Protein AF-A0A930V1M7-F1 (afdb_monomer)

pLDDT: mean 87.7, std 12.55, range [35.53, 97.81]

Solvent-accessible surface area (backbone atoms only — not comparable to full-atom values): 15379 Å² total; per-residue (Å²): 135,85,80,78,77,74,78,76,78,75,78,63,23,32,40,26,25,35,38,57,54,57,67,65,59,54,55,50,52,32,45,77,64,73,43,46,91,46,49,70,44,78,44,70,29,99,32,57,68,52,19,52,55,47,32,50,70,41,93,57,33,30,22,44,38,80,36,49,48,90,67,60,54,41,64,71,56,58,50,50,42,67,70,41,96,38,82,41,20,29,27,38,45,38,70,40,75,57,47,66,37,40,30,20,44,69,97,49,66,89,47,54,29,38,30,29,49,54,62,40,68,76,39,45,68,57,36,61,74,70,68,55,56,69,46,80,43,64,46,82,55,49,64,69,59,64,55,54,86,41,76,72,33,17,37,51,39,48,64,88,58,68,61,90,73,52,40,78,51,87,67,62,69,83,76,54,60,63,48,25,35,26,38,32,29,74,63,80,39,92,74,24,42,25,38,28,38,36,39,31,56,78,59,75,49,97,60,49,65,57,58,54,50,50,54,40,51,76,68,72,45,59,70,68,34,79,44,83,44,84,43,90,88,69,42,51,34,37,40,39,29,32,64,34,45,65,68,58,48,50,49,52,52,50,54,44,39,74,71,50,25,53,70,42,68,41,23,36,15,41,74,53,79,83,72,84,127

Organism: NCBI:txid2784339

Secondary structure (DSSP, 8-state):
-----PPPPPPPEEEEEETTS-HHHHHHHHHHTT-GGGEEEEEEESSHHHHHHHHHH-TTEEEEEE-B-SSSB-HHHHHHHHT-SS--EEEEEEEE---EEEEEETT----SEEEEHHHHHHHHHHHHHTT--EEEE-TT--HHHHHTT-TT-EEEEEGGG--TTEEEPSSTTTT--PEEEEEEESSPPSS--EEEEEEEESS--TTHHHHHHHHHHHTTPPEEEEEEEEPTTS-EEEEEEEE--HHHHHHHHHHHHHTTEEEEEEEEEPPPP----

Foldseek 3Di:
DDPPDDPDPQAQAEEEEALLDDPVVVCVQCVQQVNNSSHPYYHHDNDPLVLLQCQLVDQRYKYKYFQAPPLDGDPVLVVSLVPRPHQKAQAAKAWAWFFKWKWWAPPADEAAEEEEPVVCVVCVVVCVVVVHHYDYDHSNDALVRSCVVCPGYMYIDTNVRDDPRIDTDPRSNVPIDITMMTIMHPDHHDKFFKFKKKKWAPDQDVCPVVVLVVLCVVLVWDWSDKDWDDDPPRTIMIMTMTTHIPVSVVVSQVVRVVNRMDMGTRYTYYDYDPDPD

Nearest PDB structures (foldseek):
  2qmw-assembly1_B-2  TM=7.184E-01  e=5.061E-15  Staphylococcus aureus subsp. aureus Mu50
  2wvd-assembly2_A  TM=8.053E-01  e=1.127E-01  Helicobacter pylori 26695
  3lgh-assembly1_A  TM=7.251E-01  e=6.466E-02  Helicobacter pylori 26695
  2wve-assembly1_A  TM=5.350E-01  e=1.663E-02  Helicobacter pylori 26695
  2wvb-assembly1_B  TM=7.418E-01  e=1.736E-01  Helicobacter pylori 26695

Mean predicted aligned error: 6.85 Å

Radius of gyration: 21.72 Å; Cα contacts (8 Å, |Δi|>4): 531; chains: 1; bounding box: 70×39×62 Å

Structure (mmCIF, N/CA/C/O backbone):
data_AF-A0A930V1M7-F1
#
_entry.id   AF-A0A930V1M7-F1
#
loop_
_atom_site.group_PDB
_atom_site.id
_atom_site.type_symbol
_atom_site.label_atom_id
_atom_site.label_alt_id
_atom_site.label_comp_id
_atom_site.label_asym_id
_atom_site.label_entity_id
_atom_site.label_seq_id
_atom_site.pdbx_PDB_ins_code
_atom_site.Cartn_x
_atom_site.Cartn_y
_atom_site.Cartn_z
_atom_site.occupancy
_atom_site.B_iso_or_equiv
_atom_site.auth_seq_id
_atom_site.auth_comp_id
_atom_site.auth_asym_id
_atom_site.auth_atom_id
_atom_site.pdbx_PDB_model_num
ATOM 1 N N . MET A 1 1 ? -42.871 -21.786 -13.433 1.00 42.19 1 MET A N 1
ATOM 2 C CA . MET A 1 1 ? -41.887 -20.893 -14.079 1.00 42.19 1 MET A CA 1
ATOM 3 C C . MET A 1 1 ? -41.092 -20.234 -12.974 1.00 42.19 1 MET A C 1
ATOM 5 O O . MET A 1 1 ? -41.620 -19.361 -12.303 1.00 42.19 1 MET A O 1
ATOM 9 N N . THR A 1 2 ? -39.887 -20.730 -12.715 1.00 36.53 2 THR A N 1
ATOM 10 C CA . THR A 1 2 ? -38.991 -20.181 -11.694 1.00 36.53 2 THR A CA 1
ATOM 11 C C . THR A 1 2 ? -38.179 -19.085 -12.367 1.00 36.53 2 THR A C 1
ATOM 13 O O . THR A 1 2 ? -37.297 -19.370 -13.172 1.00 36.53 2 THR A O 1
ATOM 16 N N . THR A 1 3 ? -38.542 -17.830 -12.131 1.00 35.53 3 THR A N 1
ATOM 17 C CA . THR A 1 3 ? -37.759 -16.675 -12.565 1.00 35.53 3 THR A CA 1
ATOM 18 C C . THR A 1 3 ? -36.482 -16.638 -11.735 1.00 35.53 3 THR A C 1
ATOM 20 O O . THR A 1 3 ? -36.498 -16.275 -10.563 1.00 35.53 3 THR A O 1
ATOM 23 N N . VAL A 1 4 ? -35.377 -17.065 -12.343 1.00 39.28 4 VAL A N 1
ATOM 24 C CA . VAL A 1 4 ? -34.029 -16.801 -11.838 1.00 39.28 4 VAL A CA 1
ATOM 25 C C . VAL A 1 4 ? -33.781 -15.313 -12.055 1.00 39.28 4 VAL A C 1
ATOM 27 O O . VAL A 1 4 ? -33.523 -14.871 -13.173 1.00 39.28 4 VAL A O 1
ATOM 30 N N . THR A 1 5 ? -33.951 -14.523 -10.998 1.00 40.22 5 THR A N 1
ATOM 31 C CA . THR A 1 5 ? -33.529 -13.123 -10.972 1.00 40.22 5 THR A CA 1
ATOM 32 C C . THR A 1 5 ? -32.012 -13.111 -11.118 1.00 40.22 5 THR A C 1
ATOM 34 O O . THR A 1 5 ? -31.304 -13.561 -10.219 1.00 40.22 5 THR A O 1
ATOM 37 N N . ALA A 1 6 ? -31.512 -12.657 -12.268 1.00 40.53 6 ALA A N 1
ATOM 38 C CA . ALA A 1 6 ? -30.088 -12.407 -12.436 1.00 40.53 6 ALA A CA 1
ATOM 39 C C . ALA A 1 6 ? -29.633 -11.414 -11.348 1.00 40.53 6 ALA A C 1
ATOM 41 O O . ALA A 1 6 ? -30.353 -10.439 -11.098 1.00 40.53 6 ALA A O 1
ATOM 42 N N . PRO A 1 7 ? -28.492 -11.647 -10.676 1.00 42.09 7 PRO A N 1
ATOM 43 C CA . PRO A 1 7 ? -27.965 -10.679 -9.726 1.00 42.09 7 PRO A CA 1
ATOM 44 C C . PRO A 1 7 ? -27.763 -9.343 -10.448 1.00 42.09 7 PRO A C 1
ATOM 46 O O . PRO A 1 7 ? -27.278 -9.308 -11.581 1.00 42.09 7 PRO A O 1
ATOM 49 N N . ALA A 1 8 ? -28.184 -8.248 -9.811 1.00 45.97 8 ALA A N 1
ATOM 50 C CA . ALA A 1 8 ? -27.937 -6.907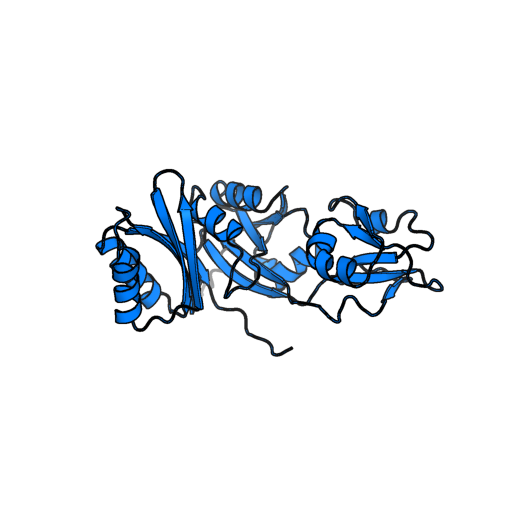 -10.324 1.00 45.97 8 ALA A CA 1
ATOM 51 C C . ALA A 1 8 ? -26.431 -6.746 -10.606 1.00 45.97 8 ALA A C 1
ATOM 53 O O . ALA A 1 8 ? -25.626 -7.225 -9.800 1.00 45.97 8 ALA A O 1
ATOM 54 N N . PRO A 1 9 ? -26.029 -6.110 -11.723 1.00 50.75 9 PRO A N 1
ATOM 55 C CA . PRO A 1 9 ? -24.617 -5.884 -11.990 1.00 50.75 9 PRO A CA 1
ATOM 56 C C . PRO A 1 9 ? -24.035 -5.094 -10.818 1.00 50.75 9 PRO A C 1
ATOM 58 O O . PRO A 1 9 ? -24.586 -4.060 -10.431 1.00 50.75 9 PRO A O 1
ATOM 61 N N . ALA A 1 10 ? -22.958 -5.608 -10.223 1.00 62.09 10 ALA A N 1
ATOM 62 C CA . ALA A 1 10 ? -22.214 -4.869 -9.217 1.00 62.09 10 ALA A CA 1
ATOM 63 C C . ALA A 1 10 ? -21.867 -3.496 -9.810 1.00 62.09 10 ALA A C 1
ATOM 65 O O . ALA A 1 10 ? -21.355 -3.419 -10.927 1.00 62.09 10 ALA A O 1
ATOM 66 N N . LEU A 1 11 ? -22.218 -2.416 -9.105 1.00 71.12 11 LEU A N 1
ATOM 67 C CA . LEU A 1 11 ? -21.890 -1.061 -9.541 1.00 71.12 11 LEU A CA 1
ATOM 68 C C . LEU A 1 11 ? -20.381 -0.984 -9.765 1.00 71.12 11 LEU A C 1
ATOM 70 O O . LEU A 1 11 ? -19.610 -1.227 -8.836 1.00 71.12 11 LEU A O 1
ATOM 74 N N . ALA A 1 12 ? -19.986 -0.679 -11.000 1.00 86.00 12 ALA A N 1
ATOM 75 C CA . ALA A 1 12 ? -18.590 -0.528 -11.358 1.00 86.00 12 ALA A CA 1
ATOM 76 C C . ALA A 1 12 ? -17.965 0.573 -10.490 1.00 86.00 12 ALA A C 1
ATOM 78 O O . ALA A 1 12 ? -18.521 1.666 -10.366 1.00 86.00 12 ALA A O 1
ATOM 79 N N . ARG A 1 13 ? -16.838 0.260 -9.854 1.00 92.62 13 ARG A N 1
ATOM 80 C CA . ARG A 1 13 ? -16.126 1.145 -8.929 1.00 92.62 13 ARG A CA 1
ATOM 81 C C . ARG A 1 13 ? -14.974 1.835 -9.643 1.00 92.62 13 ARG A C 1
ATOM 83 O O . ARG A 1 13 ? -14.455 1.342 -10.647 1.00 92.62 13 ARG A O 1
ATOM 90 N N . THR A 1 14 ? -14.573 2.981 -9.117 1.00 95.75 14 THR A N 1
ATOM 91 C CA . THR A 1 14 ? -13.367 3.681 -9.552 1.00 95.75 14 THR A CA 1
ATOM 92 C C . THR A 1 14 ? -12.201 3.266 -8.661 1.00 95.75 14 THR A C 1
ATOM 94 O O . THR A 1 14 ? -12.298 3.360 -7.438 1.00 95.75 14 THR A O 1
ATOM 97 N N . LEU A 1 15 ? -11.094 2.829 -9.258 1.00 97.19 15 LEU A N 1
ATOM 98 C CA . LEU A 1 15 ? -9.857 2.525 -8.545 1.00 97.19 15 LEU A CA 1
ATOM 99 C C . LEU A 1 15 ? -8.902 3.717 -8.640 1.00 97.19 15 LEU A C 1
ATOM 101 O O . LEU A 1 15 ? -8.335 3.991 -9.700 1.00 97.19 15 LEU A O 1
ATOM 105 N N . ALA A 1 16 ? -8.736 4.430 -7.532 1.00 97.31 16 ALA A N 1
ATOM 106 C CA . ALA A 1 16 ? -7.750 5.489 -7.396 1.00 97.31 16 ALA A CA 1
ATOM 107 C C . ALA A 1 16 ? -6.402 4.902 -6.963 1.00 97.31 16 ALA A C 1
ATOM 109 O O . ALA A 1 16 ? -6.354 4.087 -6.048 1.00 97.31 16 ALA A O 1
ATOM 110 N N . TYR A 1 17 ? -5.303 5.328 -7.571 1.00 96.50 17 TYR A N 1
ATOM 111 C CA . TYR A 1 17 ? -3.962 4.850 -7.225 1.00 96.50 17 TYR A CA 1
ATOM 112 C C . TYR A 1 17 ? -2.946 5.994 -7.271 1.00 96.50 17 TYR A C 1
ATOM 114 O O . TYR A 1 17 ? -3.254 7.089 -7.744 1.00 96.50 17 TYR A O 1
ATOM 122 N N . ASP A 1 18 ? -1.744 5.764 -6.751 1.00 93.81 18 ASP A N 1
ATOM 123 C CA . ASP A 1 18 ? -0.657 6.735 -6.850 1.00 93.81 18 ASP A CA 1
ATOM 124 C C . ASP A 1 18 ? -0.120 6.763 -8.289 1.00 93.81 18 ASP A C 1
ATOM 126 O O . ASP A 1 18 ? 0.434 5.778 -8.765 1.00 93.81 18 ASP A O 1
ATOM 130 N N . ALA A 1 19 ? -0.282 7.878 -9.001 1.00 91.25 19 ALA A N 1
ATOM 131 C CA . ALA A 1 19 ? 0.103 8.033 -10.405 1.00 91.25 19 ALA A CA 1
ATOM 132 C C . ALA A 1 19 ? 1.602 7.820 -10.651 1.00 91.25 19 ALA A C 1
ATOM 134 O O . ALA A 1 19 ? 2.021 7.712 -11.803 1.00 91.25 19 ALA A O 1
ATOM 135 N N . GLN A 1 20 ? 2.406 7.776 -9.587 1.00 89.94 20 GLN A N 1
ATOM 136 C CA . GLN A 1 20 ? 3.807 7.416 -9.685 1.00 89.94 20 GLN A CA 1
ATOM 137 C C . GLN A 1 20 ? 4.039 5.906 -9.913 1.00 89.94 20 GLN A C 1
ATOM 139 O O . GLN A 1 20 ? 5.157 5.514 -10.257 1.00 89.94 20 GLN A O 1
ATOM 144 N N . ASP A 1 21 ? 3.019 5.061 -9.734 1.00 91.62 21 ASP A N 1
ATOM 145 C CA . ASP A 1 21 ? 3.039 3.647 -10.108 1.00 91.62 21 ASP A CA 1
ATOM 146 C C . ASP A 1 21 ? 2.657 3.463 -11.592 1.00 91.62 21 ASP A C 1
ATOM 148 O O . ASP A 1 21 ? 1.665 4.035 -12.056 1.00 91.62 21 ASP A O 1
ATOM 152 N N . PRO A 1 22 ? 3.397 2.647 -12.368 1.00 90.56 22 PRO A N 1
ATOM 153 C CA . PRO A 1 22 ? 3.043 2.366 -13.756 1.00 90.56 22 PRO A CA 1
ATOM 154 C C . PRO A 1 22 ? 1.656 1.727 -13.880 1.00 90.56 22 PRO A C 1
ATOM 156 O O . PRO A 1 22 ? 1.299 0.821 -13.128 1.00 90.56 22 PRO A O 1
ATOM 159 N N . HIS A 1 23 ? 0.887 2.136 -14.890 1.00 90.31 23 HIS A N 1
ATOM 160 C CA . HIS A 1 23 ? -0.449 1.579 -15.124 1.00 90.31 23 HIS A CA 1
ATOM 161 C C . HIS A 1 23 ? -0.458 0.040 -15.292 1.00 90.31 23 HIS A C 1
ATOM 163 O O . HIS A 1 23 ? -1.358 -0.600 -14.746 1.00 90.31 23 HIS A O 1
ATOM 169 N N . PRO A 1 24 ? 0.516 -0.601 -15.980 1.00 91.44 24 PRO A N 1
ATOM 170 C CA . PRO A 1 24 ? 0.570 -2.066 -16.055 1.00 91.44 24 PRO A CA 1
ATOM 171 C C . PRO A 1 24 ? 0.741 -2.747 -14.690 1.00 91.44 24 PRO A C 1
ATOM 173 O O . PRO A 1 24 ? 0.045 -3.723 -14.412 1.00 91.44 24 PRO A O 1
ATOM 176 N N . LEU A 1 25 ? 1.568 -2.182 -13.801 1.00 93.44 25 LEU A N 1
ATOM 177 C CA . LEU A 1 25 ? 1.723 -2.655 -12.421 1.00 93.44 25 LEU A CA 1
ATOM 178 C C . LEU A 1 25 ? 0.398 -2.582 -11.658 1.00 93.44 25 LEU A C 1
ATOM 180 O O . LEU A 1 25 ? -0.010 -3.556 -11.032 1.00 93.44 25 LEU A O 1
ATOM 184 N N . VAL A 1 26 ? -0.314 -1.461 -11.763 1.00 95.00 26 VAL A N 1
ATOM 185 C CA . VAL A 1 26 ? -1.620 -1.256 -11.113 1.00 95.00 26 VAL A CA 1
ATOM 186 C C . VAL A 1 26 ? -2.657 -2.255 -11.623 1.00 95.00 26 VAL A C 1
ATOM 188 O O . VAL A 1 26 ? -3.377 -2.860 -10.829 1.00 95.00 26 VAL A O 1
ATOM 191 N N . ALA A 1 27 ? -2.710 -2.478 -12.937 1.00 93.56 27 ALA A N 1
ATOM 192 C CA . ALA A 1 27 ? -3.615 -3.451 -13.544 1.00 93.56 27 ALA A CA 1
ATOM 193 C C . ALA A 1 27 ? -3.298 -4.890 -13.105 1.00 93.56 27 ALA A C 1
ATOM 195 O O . ALA A 1 27 ? -4.214 -5.680 -12.871 1.00 93.56 27 ALA A O 1
ATOM 196 N N . ARG A 1 28 ? -2.010 -5.230 -12.970 1.00 94.94 28 ARG A N 1
ATOM 197 C CA . ARG A 1 28 ? -1.555 -6.524 -12.450 1.00 94.94 28 ARG A CA 1
ATOM 198 C C . ARG A 1 28 ? -1.976 -6.709 -10.995 1.00 94.94 28 ARG A C 1
ATOM 200 O O . ARG A 1 28 ? -2.666 -7.675 -10.700 1.00 94.94 28 ARG A O 1
ATOM 207 N N . VAL A 1 29 ? -1.687 -5.741 -10.128 1.00 96.19 29 VAL A N 1
ATOM 208 C CA . VAL A 1 29 ? -2.088 -5.764 -8.710 1.00 96.19 29 VAL A CA 1
ATOM 209 C C . VAL A 1 29 ? -3.609 -5.886 -8.550 1.00 96.19 29 VAL A C 1
ATOM 211 O O . VAL A 1 29 ? -4.081 -6.692 -7.753 1.00 96.19 29 VAL A O 1
ATOM 214 N N . ALA A 1 30 ? -4.397 -5.137 -9.327 1.00 95.44 30 ALA A N 1
ATOM 215 C CA . ALA A 1 30 ? -5.858 -5.217 -9.274 1.00 95.44 30 ALA A CA 1
ATOM 216 C C . ALA A 1 30 ? -6.394 -6.608 -9.662 1.00 95.44 30 ALA A C 1
ATOM 218 O O . ALA A 1 30 ? -7.424 -7.038 -9.139 1.00 95.44 30 ALA A O 1
ATOM 219 N N . ARG A 1 31 ? -5.707 -7.315 -10.568 1.00 94.81 31 ARG A N 1
ATOM 220 C CA . ARG A 1 31 ? -6.048 -8.690 -10.951 1.00 94.81 31 ARG A CA 1
ATOM 221 C C . ARG A 1 31 ? -5.713 -9.684 -9.847 1.00 94.81 31 ARG A C 1
ATOM 223 O O . ARG A 1 31 ? -6.575 -10.489 -9.518 1.00 94.81 31 ARG A O 1
ATOM 230 N N . GLU A 1 32 ? -4.520 -9.590 -9.263 1.00 94.31 32 GLU A N 1
ATOM 231 C CA . GLU A 1 32 ? -4.098 -10.471 -8.162 1.00 94.31 32 GLU A CA 1
ATOM 232 C C . GLU A 1 32 ? -4.983 -10.294 -6.916 1.00 94.31 32 GLU A C 1
ATOM 234 O O . GLU A 1 32 ? -5.276 -11.250 -6.211 1.00 94.31 32 GLU A O 1
ATOM 239 N N . LEU A 1 33 ? -5.518 -9.089 -6.691 1.00 92.81 33 LEU A N 1
ATOM 240 C CA . LEU A 1 33 ? -6.527 -8.832 -5.654 1.00 92.81 33 LEU A CA 1
ATOM 241 C C . LEU A 1 33 ? -7.920 -9.416 -5.966 1.00 92.81 33 LEU A C 1
ATOM 243 O O . LEU A 1 33 ? -8.846 -9.224 -5.178 1.00 92.81 33 LEU A O 1
ATOM 247 N N . GLY A 1 34 ? -8.133 -10.030 -7.136 1.00 91.12 34 GLY A N 1
ATOM 248 C CA . GLY A 1 34 ? -9.465 -10.437 -7.601 1.00 91.12 34 GLY A CA 1
ATOM 249 C C . GLY A 1 34 ? -10.428 -9.254 -7.774 1.00 91.12 34 GLY A C 1
ATOM 250 O O . GLY A 1 34 ? -11.648 -9.413 -7.706 1.00 91.12 34 GLY A O 1
ATOM 251 N N . TYR A 1 35 ? -9.889 -8.044 -7.951 1.00 90.94 35 TYR A N 1
ATOM 252 C CA . TYR A 1 35 ? -10.649 -6.796 -7.919 1.00 90.94 35 TYR A CA 1
ATOM 253 C C . TYR A 1 35 ? -10.891 -6.202 -9.313 1.00 90.94 35 TYR A C 1
ATOM 255 O O . TYR A 1 35 ? -11.792 -5.383 -9.476 1.00 90.94 35 TYR A O 1
ATOM 263 N N . ALA A 1 36 ? -10.142 -6.641 -10.330 1.00 89.81 36 ALA A N 1
ATOM 264 C CA . ALA A 1 36 ? -10.205 -6.118 -11.698 1.00 89.81 36 ALA A CA 1
ATOM 265 C C . ALA A 1 36 ? -11.630 -6.074 -12.285 1.00 89.81 36 ALA A C 1
ATOM 267 O O . ALA A 1 36 ? -12.010 -5.063 -12.870 1.00 89.81 36 ALA A O 1
ATOM 268 N N . ASP A 1 37 ? -12.451 -7.104 -12.056 1.00 89.44 37 ASP A N 1
ATOM 269 C CA . ASP A 1 37 ? -13.821 -7.184 -12.593 1.00 89.44 37 ASP A CA 1
ATOM 270 C C . ASP A 1 37 ? -14.789 -6.163 -11.973 1.00 89.44 37 ASP A C 1
ATOM 272 O O . ASP A 1 37 ? -15.875 -5.915 -12.501 1.00 89.44 37 ASP A O 1
ATOM 276 N N . ARG A 1 38 ? -14.416 -5.565 -10.836 1.00 89.00 38 ARG A N 1
ATOM 277 C CA . ARG A 1 38 ? -15.198 -4.520 -10.161 1.00 89.00 38 ARG A CA 1
ATOM 278 C C . ARG A 1 38 ? -14.790 -3.117 -10.592 1.00 89.00 38 ARG A C 1
ATOM 280 O O . ARG A 1 38 ? -15.492 -2.165 -10.255 1.00 89.00 38 ARG A O 1
ATOM 287 N N . VAL A 1 39 ? -13.682 -2.975 -11.315 1.00 91.19 39 VAL A N 1
ATOM 288 C CA . VAL A 1 39 ? -13.127 -1.683 -11.716 1.00 91.19 39 VAL A CA 1
ATOM 289 C C . VAL A 1 39 ? -13.726 -1.255 -13.053 1.00 91.19 39 VAL A C 1
ATOM 291 O O . VAL A 1 39 ? -13.442 -1.841 -14.093 1.00 91.19 39 VAL A O 1
ATOM 294 N N . GLY A 1 40 ? -14.541 -0.201 -13.036 1.00 90.06 40 GLY A N 1
ATOM 295 C CA . GLY A 1 40 ? -15.023 0.454 -14.259 1.00 90.06 40 GLY A CA 1
ATOM 296 C C . GLY A 1 40 ? -14.066 1.522 -14.778 1.00 90.06 40 GLY A C 1
ATOM 297 O O . GLY A 1 40 ? -13.951 1.720 -15.985 1.00 90.06 40 GLY A O 1
ATOM 298 N N . THR A 1 41 ? -13.374 2.195 -13.858 1.00 93.50 41 THR A N 1
ATOM 299 C CA . THR A 1 41 ? -12.496 3.330 -14.154 1.00 93.50 41 THR A CA 1
ATOM 300 C C . THR A 1 41 ? -11.263 3.269 -13.263 1.00 93.50 41 THR A C 1
ATOM 302 O O . THR A 1 41 ? -11.370 2.972 -12.076 1.00 93.50 41 THR A O 1
ATOM 305 N N . VAL A 1 42 ? -10.097 3.599 -13.814 1.00 94.75 42 VAL A N 1
ATOM 306 C CA . VAL A 1 42 ? -8.837 3.712 -13.070 1.00 94.75 42 VAL A CA 1
ATOM 307 C C . VAL A 1 42 ? -8.371 5.167 -13.124 1.00 94.75 42 VAL A C 1
ATOM 309 O O . VAL A 1 42 ? -8.394 5.780 -14.192 1.00 94.75 42 VAL A O 1
ATOM 312 N N . VAL A 1 43 ? -7.974 5.737 -11.984 1.00 95.50 43 VAL A N 1
ATOM 313 C CA . VAL A 1 43 ? -7.550 7.143 -11.874 1.00 95.50 43 VAL A CA 1
ATOM 314 C C . VAL A 1 43 ? -6.237 7.242 -11.105 1.00 95.50 43 VAL A C 1
ATOM 316 O O . VAL A 1 43 ? -6.169 6.884 -9.932 1.00 95.50 43 VAL A O 1
ATOM 319 N N . GLY A 1 44 ? -5.199 7.767 -11.756 1.00 94.38 44 GLY A N 1
ATOM 320 C CA . GLY A 1 44 ? -3.935 8.098 -11.100 1.00 94.38 44 GLY A CA 1
ATOM 321 C C . GLY A 1 44 ? -4.028 9.450 -10.397 1.00 94.38 44 GLY A C 1
ATOM 322 O O . GLY A 1 44 ? -4.422 10.442 -11.011 1.00 94.38 44 GLY A O 1
ATOM 323 N N . LEU A 1 45 ? -3.655 9.495 -9.122 1.00 94.81 45 LEU A N 1
ATOM 324 C CA . LEU A 1 45 ? -3.622 10.695 -8.283 1.00 94.81 45 LEU A CA 1
ATOM 325 C C . LEU A 1 45 ? -2.186 11.038 -7.885 1.00 94.81 45 LEU A C 1
ATOM 327 O O . LEU A 1 45 ? -1.308 10.188 -7.911 1.00 94.81 45 LEU A O 1
ATOM 331 N N . SER A 1 46 ? -1.921 12.278 -7.485 1.00 90.56 46 SER A N 1
ATOM 332 C CA . SER A 1 46 ? -0.550 12.765 -7.272 1.00 90.56 46 SER A CA 1
ATOM 333 C C . SER A 1 46 ? 0.178 12.140 -6.077 1.00 90.56 46 SER A C 1
ATOM 335 O O . SER A 1 46 ? 1.388 12.324 -5.941 1.00 90.56 46 SER A O 1
ATOM 337 N N . SER A 1 47 ? -0.548 11.475 -5.170 1.00 89.75 47 SER A N 1
ATOM 338 C CA . SER A 1 47 ? 0.036 10.760 -4.033 1.00 89.75 47 SER A CA 1
ATOM 339 C C . SER A 1 47 ? -0.949 9.804 -3.359 1.00 89.75 47 SER A C 1
ATOM 341 O O . SER A 1 47 ? -2.161 10.036 -3.362 1.00 89.75 47 SER A O 1
ATOM 343 N N . ALA A 1 48 ? -0.431 8.830 -2.607 1.00 90.31 48 ALA A N 1
ATOM 344 C CA . ALA A 1 48 ? -1.228 7.992 -1.701 1.00 90.31 48 ALA A CA 1
ATOM 345 C C . ALA A 1 48 ? -2.112 8.787 -0.708 1.00 90.31 48 ALA A C 1
ATOM 347 O O . ALA A 1 48 ? -3.186 8.330 -0.325 1.00 90.31 48 ALA A O 1
ATOM 348 N N . ARG A 1 49 ? -1.705 9.998 -0.289 1.00 90.81 49 ARG A N 1
ATOM 349 C CA . ARG A 1 49 ? -2.554 10.855 0.565 1.00 90.81 49 ARG A CA 1
ATOM 350 C C . ARG A 1 49 ? -3.789 11.335 -0.194 1.00 90.81 49 ARG A C 1
ATOM 352 O O . ARG A 1 49 ? -4.874 11.363 0.377 1.00 90.81 49 ARG A O 1
ATOM 359 N N . GLU A 1 50 ? -3.621 11.723 -1.453 1.00 92.94 50 GLU A N 1
ATOM 360 C CA . GLU A 1 50 ? -4.733 12.133 -2.308 1.00 92.94 50 GLU A CA 1
ATOM 361 C C . GLU A 1 50 ? -5.664 10.953 -2.605 1.00 92.94 50 GLU A C 1
ATOM 363 O O . GLU A 1 50 ? -6.877 11.122 -2.551 1.00 92.94 50 GLU A O 1
ATOM 368 N N . VAL A 1 51 ? -5.121 9.742 -2.788 1.00 95.12 51 VAL A N 1
ATOM 369 C CA . VAL A 1 51 ? -5.912 8.500 -2.875 1.00 95.12 51 VAL A CA 1
ATOM 370 C C . VAL A 1 51 ? -6.826 8.335 -1.662 1.00 95.12 51 VAL A C 1
ATOM 372 O O . VAL A 1 51 ? -8.035 8.178 -1.827 1.00 95.12 51 VAL A O 1
ATOM 375 N N . LEU A 1 52 ? -6.288 8.446 -0.443 1.00 94.06 52 LEU A N 1
ATOM 376 C CA . LEU A 1 52 ? -7.081 8.326 0.787 1.0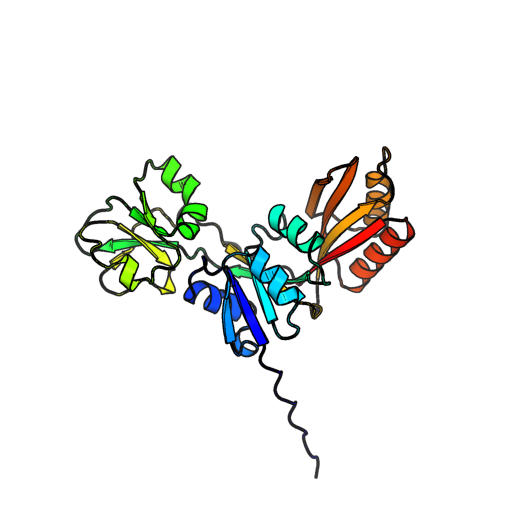0 94.06 52 LEU A CA 1
ATOM 377 C C . LEU A 1 52 ? -8.130 9.438 0.929 1.00 94.06 52 LEU A C 1
ATOM 379 O O . LEU A 1 52 ? -9.258 9.174 1.340 1.00 94.06 52 LEU A O 1
ATOM 383 N N . LEU A 1 53 ? -7.790 10.683 0.586 1.00 92.81 53 LEU A N 1
ATOM 384 C CA . LEU A 1 53 ? -8.740 11.800 0.640 1.00 92.81 53 LEU A CA 1
ATOM 385 C C . LEU A 1 53 ? -9.893 11.613 -0.356 1.00 92.81 53 LEU A C 1
ATOM 387 O O . LEU A 1 53 ? -11.059 11.800 0.008 1.00 92.81 53 LEU A O 1
ATOM 391 N N . THR A 1 54 ? -9.582 11.198 -1.584 1.00 94.31 54 THR A N 1
ATOM 392 C CA . THR A 1 54 ? -10.567 10.961 -2.644 1.00 94.31 54 THR A CA 1
ATOM 393 C C . THR A 1 54 ? -11.468 9.781 -2.298 1.00 94.31 54 THR A C 1
ATOM 395 O O . THR A 1 54 ? -12.688 9.951 -2.264 1.00 94.31 54 THR A O 1
ATOM 398 N N . ALA A 1 55 ? -10.898 8.625 -1.940 1.00 94.19 55 ALA A N 1
ATOM 399 C CA . ALA A 1 55 ? -11.656 7.447 -1.505 1.00 94.19 55 ALA A CA 1
ATOM 400 C C . ALA A 1 55 ? -12.495 7.732 -0.249 1.00 94.19 55 ALA A C 1
ATOM 402 O O . ALA A 1 55 ? -13.576 7.171 -0.061 1.00 94.19 55 ALA A O 1
ATOM 403 N N . GLY A 1 56 ? -12.032 8.648 0.607 1.00 92.00 56 GLY A N 1
ATOM 404 C CA . GLY A 1 56 ? -12.746 9.053 1.812 1.00 92.00 56 GLY A CA 1
ATOM 405 C C . GLY A 1 56 ? -13.908 10.009 1.557 1.00 92.00 56 GLY A C 1
ATOM 406 O O . GLY A 1 56 ? -14.810 10.111 2.391 1.00 92.00 56 GLY A O 1
ATOM 407 N N . THR A 1 57 ? -13.924 10.663 0.396 1.00 91.12 57 THR A N 1
ATOM 408 C CA . THR A 1 57 ? -14.965 11.616 -0.004 1.00 91.12 57 THR A CA 1
ATOM 409 C C . THR A 1 57 ? -15.970 10.971 -0.962 1.00 91.12 57 THR A C 1
ATOM 411 O O . THR A 1 57 ? -17.163 10.981 -0.675 1.00 91.12 57 THR A O 1
ATOM 414 N N . ALA A 1 58 ? -15.520 10.284 -2.015 1.00 91.75 58 ALA A N 1
ATOM 415 C CA . ALA A 1 58 ? -16.376 9.629 -3.013 1.00 91.75 58 ALA A CA 1
ATOM 416 C C . ALA A 1 58 ? -16.713 8.167 -2.650 1.00 91.75 58 ALA A C 1
ATOM 418 O O . ALA A 1 58 ? -15.830 7.387 -2.300 1.00 91.75 58 ALA A O 1
ATOM 419 N N . HIS A 1 59 ? -17.997 7.792 -2.680 1.00 88.19 59 HIS A N 1
ATOM 420 C CA . HIS A 1 59 ? -18.483 6.485 -2.191 1.00 88.19 59 HIS A CA 1
ATOM 421 C C . HIS A 1 59 ? -18.222 5.314 -3.158 1.00 88.19 59 HIS A C 1
ATOM 423 O O . HIS A 1 59 ? -18.177 4.145 -2.758 1.00 88.19 59 HIS A O 1
ATOM 429 N N . ASP A 1 60 ? -18.062 5.626 -4.434 1.00 91.75 60 ASP A N 1
ATOM 430 C CA . ASP A 1 60 ? -17.782 4.713 -5.539 1.00 91.75 60 ASP A CA 1
ATOM 431 C C . ASP A 1 60 ? -16.282 4.589 -5.848 1.00 91.75 60 ASP A C 1
ATOM 433 O O . ASP A 1 60 ? -15.914 3.853 -6.761 1.00 91.75 60 ASP A O 1
ATOM 437 N N . VAL A 1 61 ? -15.424 5.268 -5.079 1.00 94.88 61 VAL A N 1
ATOM 438 C CA . VAL A 1 61 ? -13.966 5.211 -5.220 1.00 94.88 61 VAL A CA 1
ATOM 439 C C . VAL A 1 61 ? -13.362 4.339 -4.123 1.00 94.88 61 VAL A C 1
ATOM 441 O O . VAL A 1 61 ? -13.589 4.577 -2.936 1.00 94.88 61 VAL A O 1
ATOM 444 N N . ASP A 1 62 ? -12.546 3.372 -4.531 1.00 96.38 62 ASP A N 1
ATOM 445 C CA . ASP A 1 62 ? -11.597 2.673 -3.665 1.00 96.38 62 ASP A CA 1
ATOM 446 C C . ASP A 1 62 ? -10.167 3.109 -3.993 1.00 96.38 62 ASP A C 1
ATOM 448 O O . ASP A 1 62 ? -9.894 3.646 -5.068 1.00 96.38 62 ASP A O 1
ATOM 452 N N . GLY A 1 63 ? -9.252 2.905 -3.051 1.00 96.50 63 GLY A N 1
ATOM 453 C CA . GLY A 1 63 ? -7.848 3.271 -3.199 1.00 96.50 63 GLY A CA 1
ATOM 454 C C . GLY A 1 63 ? -6.943 2.054 -3.337 1.00 96.50 63 GLY A C 1
ATOM 455 O O . GLY A 1 63 ? -7.138 1.069 -2.641 1.00 96.50 63 GLY A O 1
ATOM 456 N N . LEU A 1 64 ? -5.909 2.135 -4.162 1.00 97.75 64 LEU A N 1
ATOM 457 C CA . LEU A 1 64 ? -4.805 1.184 -4.191 1.00 97.75 64 LEU A CA 1
ATOM 458 C C . LEU A 1 64 ? -3.537 1.888 -3.717 1.00 97.75 64 LEU A C 1
ATOM 460 O O . LEU A 1 64 ? -3.147 2.915 -4.274 1.00 97.75 64 LEU A O 1
ATOM 464 N N . VAL A 1 65 ? -2.898 1.352 -2.678 1.00 96.19 65 VAL A N 1
ATOM 465 C CA . VAL A 1 65 ? -1.694 1.955 -2.089 1.00 96.19 65 VAL A CA 1
ATOM 466 C C . VAL A 1 65 ? -0.639 0.902 -1.781 1.00 96.19 65 VAL A C 1
ATOM 468 O O . VAL A 1 65 ? -0.959 -0.208 -1.362 1.00 96.19 65 VAL A O 1
ATOM 471 N N . ARG A 1 66 ? 0.638 1.264 -1.921 1.00 94.25 66 ARG A N 1
ATOM 472 C CA . ARG A 1 66 ? 1.752 0.450 -1.417 1.00 94.25 66 ARG A CA 1
ATOM 473 C C . ARG A 1 66 ? 1.725 0.415 0.108 1.00 94.25 66 ARG A C 1
ATOM 475 O O . ARG A 1 66 ? 1.808 1.468 0.750 1.00 94.25 66 ARG A O 1
ATOM 482 N N . VAL A 1 67 ? 1.666 -0.780 0.687 1.00 94.69 67 VAL A N 1
ATOM 483 C CA . VAL A 1 67 ? 1.639 -0.966 2.150 1.00 94.69 67 VAL A CA 1
ATOM 484 C C . VAL A 1 67 ? 3.036 -1.165 2.747 1.00 94.69 67 VAL A C 1
ATOM 486 O O . VAL A 1 67 ? 3.274 -0.768 3.891 1.00 94.69 67 VAL A O 1
ATOM 489 N N . GLY A 1 68 ? 3.994 -1.640 1.944 1.00 90.75 68 GLY A N 1
ATOM 490 C CA . GLY A 1 68 ? 5.286 -2.128 2.437 1.00 90.75 68 GLY A CA 1
ATOM 491 C C . GLY A 1 68 ? 5.156 -3.576 2.897 1.00 90.75 68 GLY A C 1
ATOM 492 O O . GLY A 1 68 ? 4.367 -4.304 2.323 1.00 90.75 68 GLY A O 1
ATOM 493 N N . ASP A 1 69 ? 5.891 -3.982 3.925 1.00 90.81 69 ASP A N 1
ATOM 494 C CA . ASP A 1 69 ? 5.663 -5.279 4.567 1.00 90.81 69 ASP A CA 1
ATOM 495 C C . ASP A 1 69 ? 4.295 -5.271 5.273 1.00 90.81 69 ASP A C 1
ATOM 497 O O . ASP A 1 69 ? 3.977 -4.336 6.006 1.00 90.81 69 ASP A O 1
ATOM 501 N N . VAL A 1 70 ? 3.467 -6.288 5.051 1.00 92.50 70 VAL A N 1
ATOM 502 C CA . VAL A 1 70 ? 2.130 -6.396 5.653 1.00 92.50 70 VAL A CA 1
ATOM 503 C C . VAL A 1 70 ? 2.200 -6.667 7.165 1.00 92.50 70 VAL A C 1
ATOM 505 O O . VAL A 1 70 ? 1.342 -6.200 7.923 1.00 92.50 70 VAL A O 1
ATOM 508 N N . HIS A 1 71 ? 3.250 -7.340 7.630 1.00 93.25 71 HIS A N 1
ATOM 509 C CA . HIS A 1 71 ? 3.556 -7.526 9.049 1.00 93.25 71 HIS A CA 1
ATOM 510 C C . HIS A 1 71 ? 4.293 -6.328 9.643 1.00 93.25 71 HIS A C 1
ATOM 512 O O . HIS A 1 71 ? 4.409 -6.207 10.859 1.00 93.25 71 HIS A O 1
ATOM 518 N N . GLN A 1 72 ? 4.767 -5.403 8.809 1.00 92.44 72 GLN A N 1
ATOM 519 C CA . GLN A 1 72 ? 5.465 -4.210 9.267 1.00 92.44 72 GLN A CA 1
ATOM 520 C C . GLN A 1 72 ? 5.158 -2.987 8.379 1.00 92.44 72 GLN A C 1
ATOM 522 O O . GLN A 1 72 ? 6.059 -2.413 7.753 1.00 92.44 72 GLN A O 1
ATOM 527 N N . PRO A 1 73 ? 3.883 -2.547 8.318 1.00 94.12 73 PRO A N 1
ATOM 528 C CA . PRO A 1 73 ? 3.441 -1.570 7.334 1.00 94.12 73 PRO A CA 1
ATOM 529 C C . PRO A 1 73 ? 4.104 -0.213 7.537 1.00 94.12 73 PRO A C 1
ATOM 531 O O . PRO A 1 73 ? 4.454 0.208 8.648 1.00 94.12 73 PRO A O 1
ATOM 534 N N . ARG A 1 74 ? 4.244 0.533 6.438 1.00 92.19 74 ARG A N 1
ATOM 535 C CA . ARG A 1 74 ? 4.879 1.855 6.460 1.00 92.19 74 ARG A CA 1
ATOM 536 C C . ARG A 1 74 ? 4.142 2.771 7.439 1.00 92.19 74 ARG A C 1
ATOM 538 O O . ARG A 1 74 ? 2.981 3.116 7.226 1.00 92.19 74 ARG A O 1
ATOM 545 N N . ARG A 1 75 ? 4.845 3.285 8.458 1.00 92.88 75 ARG A N 1
ATOM 546 C CA . ARG A 1 75 ? 4.269 4.201 9.470 1.00 92.88 75 ARG A CA 1
ATOM 547 C C . ARG A 1 75 ? 3.509 5.373 8.850 1.00 92.88 75 ARG A C 1
ATOM 549 O O . ARG A 1 75 ? 2.456 5.750 9.341 1.00 92.88 75 ARG A O 1
ATOM 556 N N . ARG A 1 76 ? 4.008 5.936 7.742 1.00 91.94 76 ARG A N 1
ATOM 557 C CA . ARG A 1 76 ? 3.332 7.031 7.025 1.00 91.94 76 ARG A CA 1
ATOM 558 C C . ARG A 1 76 ? 1.923 6.647 6.554 1.00 91.94 76 ARG A C 1
ATOM 560 O O . ARG A 1 76 ? 1.043 7.499 6.616 1.00 91.94 76 ARG A O 1
ATOM 567 N N . LEU A 1 77 ? 1.712 5.405 6.116 1.00 93.81 77 LEU A N 1
ATOM 568 C CA . LEU A 1 77 ? 0.395 4.904 5.728 1.00 93.81 77 LEU A CA 1
ATOM 569 C C . LEU A 1 77 ? -0.514 4.750 6.950 1.00 93.81 77 LEU A C 1
ATOM 571 O O . LEU A 1 77 ? -1.622 5.274 6.934 1.00 93.81 77 LEU A O 1
ATOM 575 N N . LEU A 1 78 ? -0.032 4.109 8.019 1.00 95.06 78 LEU A N 1
ATOM 576 C CA . LEU A 1 78 ? -0.793 3.935 9.265 1.00 95.06 78 LEU A CA 1
ATOM 577 C C . LEU A 1 78 ? -1.276 5.278 9.831 1.00 95.06 78 LEU A C 1
ATOM 579 O O . LEU A 1 78 ? -2.452 5.437 10.152 1.00 95.06 78 LEU A O 1
ATOM 583 N N . ARG A 1 79 ? -0.385 6.277 9.867 1.00 93.69 79 ARG A N 1
ATOM 584 C CA . ARG A 1 79 ? -0.730 7.655 10.244 1.00 93.69 79 ARG A CA 1
ATOM 585 C C . ARG A 1 79 ? -1.793 8.245 9.320 1.00 93.69 79 ARG A C 1
ATOM 587 O O . ARG A 1 79 ? -2.777 8.791 9.797 1.00 93.69 79 ARG A O 1
ATOM 594 N N . ALA A 1 80 ? -1.618 8.114 8.004 1.00 92.88 80 ALA A N 1
ATOM 595 C CA . ALA A 1 80 ? -2.556 8.671 7.035 1.00 92.88 80 ALA A CA 1
ATOM 596 C C . ALA A 1 80 ? -3.950 8.024 7.110 1.00 92.88 80 ALA A C 1
ATOM 598 O O . ALA A 1 80 ? -4.942 8.730 6.954 1.00 92.88 80 ALA A O 1
ATOM 599 N N . LEU A 1 81 ? -4.030 6.718 7.379 1.00 93.88 81 LEU A N 1
ATOM 600 C CA . LEU A 1 81 ? -5.288 6.010 7.622 1.00 93.88 81 LEU A CA 1
ATOM 601 C C . LEU A 1 81 ? -5.936 6.457 8.933 1.00 93.88 81 LEU A C 1
ATOM 603 O O . LEU A 1 81 ? -7.142 6.680 8.957 1.00 93.88 81 LEU A O 1
ATOM 607 N N . MET A 1 82 ? -5.149 6.636 9.997 1.00 92.75 82 MET A N 1
ATOM 608 C CA . MET A 1 82 ? -5.649 7.137 11.281 1.00 92.75 82 MET A CA 1
ATOM 609 C C . MET A 1 82 ? -6.239 8.542 11.154 1.00 92.75 82 MET A C 1
ATOM 611 O O . MET A 1 82 ? -7.317 8.807 11.681 1.00 92.75 82 MET A O 1
ATOM 615 N N . ASP A 1 83 ? -5.566 9.407 10.396 1.00 90.94 83 ASP A N 1
ATOM 616 C CA . ASP A 1 83 ? -5.945 10.807 10.194 1.00 90.94 83 ASP A CA 1
ATOM 617 C C . ASP A 1 83 ? -7.018 10.985 9.092 1.00 90.94 83 ASP A C 1
ATOM 619 O O . ASP A 1 83 ? -7.464 12.105 8.832 1.00 90.94 83 ASP A O 1
ATOM 623 N N . ALA A 1 84 ? -7.428 9.913 8.400 1.00 89.19 84 ALA A N 1
ATOM 624 C CA . ALA A 1 84 ? -8.384 10.001 7.297 1.00 89.19 84 ALA A CA 1
ATOM 625 C C . ALA A 1 84 ? -9.807 10.337 7.800 1.00 89.19 84 ALA A C 1
ATOM 627 O O . ALA A 1 84 ? -10.267 9.751 8.781 1.00 89.19 84 ALA A O 1
ATOM 628 N N . PRO A 1 85 ? -10.567 11.207 7.108 1.00 73.56 85 PRO A N 1
ATOM 629 C CA . PRO A 1 85 ? -11.837 11.748 7.612 1.00 73.56 85 PRO A CA 1
ATOM 630 C C . PRO A 1 85 ? -13.015 10.758 7.626 1.00 73.56 85 PRO A C 1
ATOM 632 O O . PRO A 1 85 ? -14.046 11.040 8.229 1.00 73.56 85 PRO A O 1
ATOM 635 N N . SER A 1 86 ? -12.899 9.609 6.960 1.00 75.44 86 SER A N 1
ATOM 636 C CA . SER A 1 86 ? -13.930 8.561 6.924 1.00 75.44 86 SER A CA 1
ATOM 637 C C . SER A 1 86 ? -13.325 7.214 7.291 1.00 75.44 86 SER A C 1
ATOM 639 O O . SER A 1 86 ? -12.109 7.077 7.202 1.00 75.44 86 SER A O 1
ATOM 641 N N . ALA A 1 87 ? -14.154 6.236 7.675 1.00 82.56 87 ALA A N 1
ATOM 642 C CA . ALA A 1 87 ? -13.755 4.880 8.072 1.00 82.56 87 ALA A CA 1
ATOM 643 C C . ALA A 1 87 ? -13.197 4.039 6.900 1.00 82.56 87 ALA A C 1
ATOM 645 O O . ALA A 1 87 ? -13.731 2.990 6.554 1.00 82.56 87 ALA A O 1
ATOM 646 N N . LEU A 1 88 ? -12.138 4.533 6.263 1.00 93.75 88 LEU A N 1
ATOM 647 C CA . LEU A 1 88 ? -11.313 3.779 5.336 1.00 93.75 88 LEU A CA 1
ATOM 648 C C . LEU A 1 88 ? -10.417 2.823 6.109 1.00 93.75 88 LEU A C 1
ATOM 650 O O . LEU A 1 88 ? -9.827 3.200 7.126 1.00 93.75 88 LEU A O 1
ATOM 654 N N . SER A 1 89 ? -10.277 1.625 5.562 1.00 95.81 89 SER A N 1
ATOM 655 C CA . SER A 1 89 ? -9.352 0.603 6.035 1.00 95.81 89 SER A CA 1
ATOM 656 C C . SER A 1 89 ? -8.756 -0.146 4.849 1.00 95.81 89 SER A C 1
ATOM 658 O O . SER A 1 89 ? -9.326 -0.126 3.755 1.00 95.81 89 SER A O 1
ATOM 660 N N . VAL A 1 90 ? -7.609 -0.790 5.053 1.00 97.12 90 VAL A N 1
ATOM 661 C CA . VAL A 1 90 ? -7.123 -1.831 4.141 1.00 97.12 90 VAL A CA 1
ATOM 662 C C . VAL A 1 90 ? -8.040 -3.044 4.277 1.00 97.12 90 VAL A C 1
ATOM 664 O O . VAL A 1 90 ? -8.203 -3.558 5.379 1.00 97.12 90 VAL A O 1
ATOM 667 N N . VAL A 1 91 ? -8.643 -3.487 3.180 1.00 96.38 91 VAL A N 1
ATOM 668 C CA . VAL A 1 91 ? -9.666 -4.554 3.171 1.00 96.38 91 VAL A CA 1
ATOM 669 C C . VAL A 1 91 ? -9.229 -5.791 2.394 1.00 96.38 91 VAL A C 1
ATOM 671 O O . VAL A 1 91 ? -9.842 -6.848 2.479 1.00 96.38 91 VAL A O 1
ATOM 674 N N . ALA A 1 92 ? -8.150 -5.658 1.635 1.00 96.25 92 ALA A N 1
ATOM 675 C CA . ALA A 1 92 ? -7.435 -6.750 1.003 1.00 96.25 92 ALA A CA 1
ATOM 676 C C . ALA A 1 92 ? -5.976 -6.321 0.850 1.00 96.25 92 ALA A C 1
ATOM 678 O O . ALA A 1 92 ? -5.700 -5.130 0.667 1.00 96.25 92 ALA A O 1
ATOM 679 N N . ALA A 1 93 ? -5.058 -7.274 0.911 1.00 96.12 93 ALA A N 1
ATOM 680 C CA . ALA A 1 93 ? -3.653 -7.049 0.625 1.00 96.12 93 ALA A CA 1
ATOM 681 C C . ALA A 1 93 ? -3.159 -8.121 -0.343 1.00 96.12 93 ALA A C 1
ATOM 683 O O . ALA A 1 93 ? -3.650 -9.246 -0.334 1.00 96.12 93 ALA A O 1
ATOM 684 N N . VAL A 1 94 ? -2.200 -7.761 -1.186 1.00 95.81 94 VAL A N 1
ATOM 685 C CA . VAL A 1 94 ? -1.540 -8.701 -2.087 1.00 95.81 94 VAL A CA 1
ATOM 686 C C . VAL A 1 94 ? -0.065 -8.386 -2.166 1.00 95.81 94 VAL A C 1
ATOM 688 O O . VAL A 1 94 ? 0.328 -7.219 -2.114 1.00 95.81 94 VAL A O 1
ATOM 691 N N . THR A 1 95 ? 0.738 -9.424 -2.334 1.00 93.94 95 THR A N 1
ATOM 692 C CA . THR A 1 95 ? 2.159 -9.309 -2.626 1.00 93.94 95 THR A CA 1
ATOM 693 C C . THR A 1 95 ? 2.369 -9.689 -4.083 1.00 93.94 95 THR A C 1
ATOM 695 O O . THR A 1 95 ? 1.970 -10.768 -4.506 1.00 93.94 95 THR A O 1
ATOM 698 N N . VAL A 1 96 ? 2.957 -8.788 -4.868 1.00 92.12 96 VAL A N 1
ATOM 699 C CA . VAL A 1 96 ? 3.284 -9.046 -6.273 1.00 92.12 96 VAL A CA 1
ATOM 700 C C . VAL A 1 96 ? 4.790 -9.209 -6.450 1.00 92.12 96 VAL A C 1
ATOM 702 O O . VAL A 1 96 ? 5.566 -8.546 -5.747 1.00 92.12 96 VAL A O 1
ATOM 705 N N . PRO A 1 97 ? 5.228 -10.039 -7.414 1.00 90.25 97 PRO A N 1
ATOM 706 C CA . PRO A 1 97 ? 6.634 -10.146 -7.761 1.00 90.25 97 PRO A CA 1
ATOM 707 C C . PRO A 1 97 ? 7.246 -8.785 -8.088 1.00 90.25 97 PRO A C 1
ATOM 709 O O . PRO A 1 97 ? 6.570 -7.862 -8.558 1.00 90.25 97 PRO A O 1
ATOM 712 N N . TRP A 1 98 ? 8.551 -8.682 -7.859 1.00 90.44 98 TRP A N 1
ATOM 713 C CA . TRP A 1 98 ? 9.308 -7.473 -8.140 1.00 90.44 98 TRP A CA 1
ATOM 714 C C . TRP A 1 98 ? 9.139 -7.026 -9.600 1.00 90.44 98 TRP A C 1
ATOM 716 O O . TRP A 1 98 ? 9.446 -7.795 -10.515 1.00 90.44 98 TRP A O 1
ATOM 726 N N . PRO A 1 99 ? 8.659 -5.793 -9.840 1.00 91.31 99 PRO A N 1
ATOM 727 C CA . PRO A 1 99 ? 8.297 -5.363 -11.184 1.00 91.31 99 PRO A CA 1
ATOM 728 C C . PRO A 1 99 ? 9.470 -4.824 -11.998 1.00 91.31 99 PRO A C 1
ATOM 730 O O . PRO A 1 99 ? 9.347 -4.689 -13.211 1.00 91.31 99 PRO A O 1
ATOM 733 N N . TRP A 1 100 ? 10.575 -4.442 -11.358 1.00 92.69 100 TRP A N 1
ATOM 734 C CA . TRP A 1 100 ? 11.584 -3.611 -12.003 1.00 92.69 100 TRP A CA 1
ATOM 735 C C . TRP A 1 100 ? 12.583 -4.438 -12.801 1.00 92.69 100 TRP A C 1
ATOM 737 O O . TRP A 1 100 ? 13.281 -5.296 -12.261 1.00 92.69 100 TRP A O 1
ATOM 747 N N . VAL A 1 101 ? 12.690 -4.130 -14.093 1.00 91.94 101 VAL A N 1
ATOM 748 C CA . VAL A 1 101 ? 13.605 -4.797 -15.019 1.00 91.94 101 VAL A CA 1
ATOM 749 C C . VAL A 1 101 ? 14.592 -3.781 -15.581 1.00 91.94 101 VAL A C 1
ATOM 751 O O . VAL A 1 101 ? 14.198 -2.824 -16.248 1.00 91.94 101 VAL A O 1
ATOM 754 N N . TRP A 1 102 ? 15.887 -4.012 -15.348 1.00 92.31 102 TRP A N 1
ATOM 755 C CA . TRP A 1 102 ? 16.959 -3.285 -16.032 1.00 92.31 102 TRP A CA 1
ATOM 756 C C . TRP A 1 102 ? 17.122 -3.836 -17.440 1.00 92.31 102 TRP A C 1
ATOM 758 O O . TRP A 1 102 ? 17.339 -5.032 -17.640 1.00 92.31 102 TRP A O 1
ATOM 768 N N . CYS A 1 103 ? 17.023 -2.942 -18.412 1.00 92.56 103 CYS A N 1
ATOM 769 C CA . CYS A 1 103 ? 17.172 -3.229 -19.823 1.00 92.56 103 CYS A CA 1
ATOM 770 C C . CYS A 1 103 ? 18.294 -2.396 -20.457 1.00 92.56 103 CYS A C 1
ATOM 772 O O . CYS A 1 103 ? 18.476 -1.224 -20.117 1.00 92.56 103 CYS A O 1
ATOM 774 N N . THR A 1 104 ? 18.991 -2.977 -21.430 1.00 92.06 104 THR A N 1
ATOM 775 C CA . THR A 1 104 ? 19.881 -2.269 -22.359 1.00 92.06 104 THR A CA 1
ATOM 776 C C . THR A 1 104 ? 19.408 -2.463 -23.800 1.00 92.06 104 THR A C 1
ATOM 778 O O . THR A 1 104 ? 18.773 -3.478 -24.111 1.00 92.06 104 THR A O 1
ATOM 781 N N . PRO A 1 105 ? 19.690 -1.513 -24.706 1.00 89.19 105 PRO A N 1
ATOM 782 C CA . PRO A 1 105 ? 19.530 -1.742 -26.137 1.00 89.19 105 PRO A CA 1
ATOM 783 C C . PRO A 1 105 ? 20.384 -2.933 -26.602 1.00 89.19 105 PRO A C 1
ATOM 785 O O . PRO A 1 105 ? 21.495 -3.139 -26.109 1.00 89.19 105 PRO A O 1
ATOM 788 N N . GLU A 1 106 ? 19.877 -3.727 -27.548 1.00 86.44 106 GLU A N 1
ATOM 789 C CA . GLU A 1 106 ? 20.628 -4.859 -28.109 1.00 86.44 106 GLU A CA 1
ATOM 790 C C . GLU A 1 106 ? 21.997 -4.430 -28.663 1.00 86.44 106 GLU A C 1
ATOM 792 O O . GLU A 1 106 ? 22.107 -3.470 -29.424 1.00 86.44 106 GLU A O 1
ATOM 797 N N . GLY A 1 107 ? 23.045 -5.174 -28.296 1.00 82.69 107 GLY A N 1
ATOM 798 C CA . GLY A 1 107 ? 24.418 -4.912 -28.740 1.00 82.69 107 GLY A CA 1
ATOM 799 C C . GLY A 1 107 ? 25.185 -3.873 -27.917 1.00 82.69 107 GLY A C 1
ATOM 800 O O . GLY A 1 107 ? 26.330 -3.588 -28.264 1.00 82.69 107 GLY A O 1
ATOM 801 N N . PHE A 1 108 ? 24.599 -3.345 -26.836 1.00 83.00 108 PHE A N 1
ATOM 802 C CA . PHE A 1 108 ? 25.253 -2.404 -25.924 1.00 83.00 108 PHE A CA 1
ATOM 803 C C . PHE A 1 108 ? 25.406 -2.975 -24.511 1.00 83.00 108 PHE A C 1
ATOM 805 O O . PHE A 1 108 ? 24.531 -3.685 -24.003 1.00 83.00 108 PHE A O 1
ATOM 812 N N . ASP A 1 109 ? 26.519 -2.616 -23.873 1.00 81.19 109 ASP A N 1
ATOM 813 C CA . ASP A 1 109 ? 26.786 -2.918 -22.469 1.00 81.19 109 ASP A CA 1
ATOM 814 C C . ASP A 1 109 ? 26.021 -1.969 -21.533 1.00 81.19 109 ASP A C 1
ATOM 816 O O . ASP A 1 109 ? 25.538 -0.906 -21.929 1.00 81.19 109 ASP A O 1
ATOM 820 N N . ALA A 1 110 ? 25.913 -2.353 -20.260 1.00 78.31 110 ALA A N 1
ATOM 821 C CA . ALA A 1 110 ? 25.241 -1.549 -19.248 1.00 78.31 110 ALA A CA 1
ATOM 822 C C . ALA A 1 110 ? 25.983 -0.221 -19.002 1.00 78.31 110 ALA A C 1
ATOM 824 O O . ALA A 1 110 ? 27.075 -0.199 -18.437 1.00 78.31 110 ALA A O 1
ATOM 825 N N . GLY A 1 111 ? 25.368 0.887 -19.422 1.00 78.19 111 GLY A N 1
ATOM 826 C CA . GLY A 1 111 ? 25.807 2.259 -19.143 1.00 78.19 111 GLY A CA 1
ATOM 827 C C . GLY A 1 111 ? 24.916 2.975 -18.116 1.00 78.19 111 GLY A C 1
ATOM 828 O O . GLY A 1 111 ? 24.096 2.316 -17.465 1.00 78.19 111 GLY A O 1
ATOM 829 N N . PRO A 1 112 ? 25.022 4.319 -18.001 1.00 88.19 112 PRO A N 1
ATOM 830 C CA . PRO A 1 112 ? 24.176 5.127 -17.123 1.00 88.19 112 PRO A CA 1
ATOM 831 C C . PRO A 1 112 ? 22.693 4.798 -17.289 1.00 88.19 112 PRO A C 1
ATOM 833 O O . PRO A 1 112 ? 22.214 4.594 -18.411 1.00 88.19 112 PRO A O 1
ATOM 836 N N . VAL A 1 113 ? 21.971 4.748 -16.173 1.00 92.56 113 VAL A N 1
ATOM 837 C CA . VAL A 1 113 ? 20.621 4.182 -16.116 1.00 92.56 113 VAL A CA 1
ATOM 838 C C . VAL A 1 113 ? 19.574 5.278 -16.039 1.00 92.56 113 VAL A C 1
ATOM 840 O O . VAL A 1 113 ? 19.517 6.034 -15.072 1.00 92.56 113 VAL A O 1
ATOM 843 N N . ARG A 1 114 ? 18.682 5.342 -17.025 1.00 94.69 114 ARG A N 1
ATOM 844 C CA . ARG A 1 114 ? 17.481 6.172 -16.936 1.00 94.69 114 ARG A CA 1
ATOM 845 C C . ARG A 1 114 ? 16.411 5.457 -16.118 1.00 94.69 114 ARG A C 1
ATOM 847 O O . ARG A 1 114 ? 16.044 4.322 -16.419 1.00 94.69 114 ARG A O 1
ATOM 854 N N . VAL A 1 115 ? 15.882 6.123 -15.098 1.00 94.12 115 VAL A N 1
ATOM 855 C CA . VAL A 1 115 ? 14.950 5.503 -14.148 1.00 94.12 115 VAL A CA 1
ATOM 856 C C . VAL A 1 115 ? 13.919 6.511 -13.643 1.00 94.12 115 VAL A C 1
ATOM 858 O O . VAL A 1 115 ? 14.234 7.667 -13.351 1.00 94.12 115 VAL A O 1
ATOM 861 N N . ARG A 1 116 ? 12.657 6.079 -13.558 1.00 94.12 116 ARG A N 1
ATOM 862 C CA . ARG A 1 116 ? 11.577 6.862 -12.938 1.00 94.12 116 ARG A CA 1
ATOM 863 C C . ARG A 1 116 ? 11.828 6.993 -11.430 1.00 94.12 116 ARG A C 1
ATOM 865 O O . ARG A 1 116 ? 12.431 6.107 -10.824 1.00 94.12 116 ARG A O 1
ATOM 872 N N . LYS A 1 117 ? 11.368 8.073 -10.799 1.00 92.44 117 LYS A N 1
ATOM 873 C CA . LYS A 1 117 ? 11.619 8.342 -9.370 1.00 92.44 117 LYS A CA 1
ATOM 874 C C . LYS A 1 117 ? 11.065 7.249 -8.458 1.00 92.44 117 LYS A C 1
ATOM 876 O O . LYS A 1 117 ? 11.734 6.915 -7.485 1.00 92.44 117 LYS A O 1
ATOM 881 N N . THR A 1 118 ? 9.906 6.671 -8.765 1.00 89.19 118 THR A N 1
ATOM 882 C CA . THR A 1 118 ? 9.338 5.557 -7.983 1.00 89.19 118 THR A CA 1
ATOM 883 C C . THR A 1 118 ? 10.228 4.330 -8.022 1.00 89.19 118 THR A C 1
ATOM 885 O O . THR A 1 118 ? 10.603 3.813 -6.974 1.00 89.19 118 THR A O 1
ATOM 888 N N . ALA A 1 119 ? 10.621 3.908 -9.227 1.00 90.88 119 ALA A N 1
ATOM 889 C CA . ALA A 1 119 ? 11.519 2.774 -9.406 1.00 90.88 119 ALA A CA 1
ATOM 890 C C . ALA A 1 119 ? 12.874 3.036 -8.73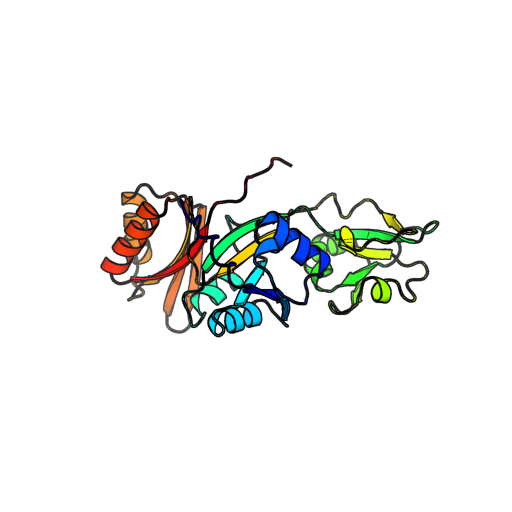4 1.00 90.88 119 ALA A C 1
ATOM 892 O O . ALA A 1 119 ? 13.409 2.159 -8.064 1.00 90.88 119 ALA A O 1
ATOM 893 N N . TYR A 1 120 ? 13.395 4.265 -8.823 1.00 91.88 120 TYR A N 1
ATOM 894 C CA . TYR A 1 120 ? 14.594 4.656 -8.085 1.00 91.88 120 TYR A CA 1
ATOM 895 C C . TYR A 1 120 ? 14.396 4.563 -6.572 1.00 91.88 120 TYR A C 1
ATOM 897 O O . TYR A 1 120 ? 15.295 4.103 -5.886 1.00 91.88 120 TYR A O 1
ATOM 905 N N . GLY A 1 121 ? 13.244 4.967 -6.034 1.00 89.31 121 GLY A N 1
ATOM 906 C CA . GLY A 1 121 ? 12.951 4.854 -4.604 1.00 89.31 121 GLY A CA 1
ATOM 907 C C . GLY A 1 121 ? 13.066 3.419 -4.085 1.00 89.31 121 GLY A C 1
ATOM 908 O O . GLY A 1 121 ? 13.581 3.215 -2.987 1.00 89.31 121 GLY A O 1
ATOM 909 N N . ASP A 1 122 ? 12.657 2.442 -4.893 1.00 89.50 122 ASP A N 1
ATOM 910 C CA . ASP A 1 122 ? 12.794 1.020 -4.568 1.00 89.50 122 ASP A CA 1
ATOM 911 C C . ASP A 1 122 ? 14.227 0.496 -4.805 1.00 89.50 122 ASP A C 1
ATOM 913 O O . ASP A 1 122 ? 14.690 -0.390 -4.092 1.00 8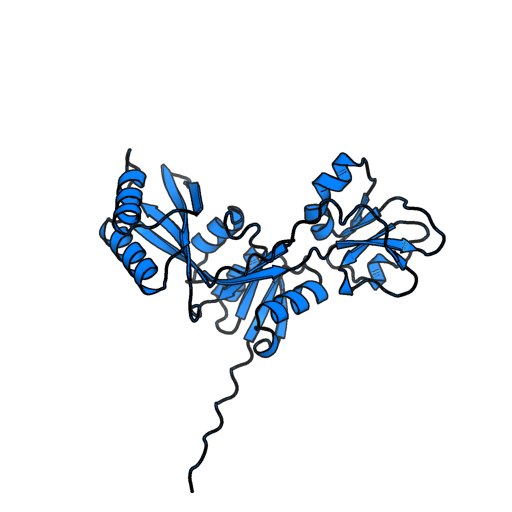9.50 122 ASP A O 1
ATOM 917 N N . LEU A 1 123 ? 14.951 1.063 -5.776 1.00 89.50 123 LEU A N 1
ATOM 918 C CA . LEU A 1 123 ? 16.295 0.637 -6.195 1.00 89.50 123 LEU A CA 1
ATOM 919 C C . LEU A 1 123 ? 17.444 1.430 -5.561 1.00 89.50 123 LEU A C 1
ATOM 921 O O . LEU A 1 123 ? 18.608 1.105 -5.789 1.00 89.50 123 LEU A O 1
ATOM 925 N N . ALA A 1 124 ? 17.154 2.467 -4.774 1.00 89.56 124 ALA A N 1
ATOM 926 C CA . ALA A 1 124 ? 18.150 3.442 -4.334 1.00 89.56 124 ALA A CA 1
ATOM 927 C C . ALA A 1 124 ? 19.297 2.791 -3.554 1.00 89.56 124 ALA A C 1
ATOM 929 O O . ALA A 1 124 ? 20.457 3.147 -3.758 1.00 89.56 124 ALA A O 1
ATOM 930 N N . GLY A 1 125 ? 18.983 1.822 -2.687 1.00 86.62 125 GLY A N 1
ATOM 931 C CA . GLY A 1 125 ? 19.987 1.069 -1.933 1.00 86.62 125 GLY A CA 1
ATOM 932 C C . GLY A 1 125 ? 20.922 0.273 -2.844 1.00 86.62 125 GLY A C 1
ATOM 933 O O . GLY A 1 125 ? 22.136 0.347 -2.679 1.00 86.62 125 GLY A O 1
ATOM 934 N N . TYR A 1 126 ? 20.361 -0.405 -3.847 1.00 87.06 126 TYR A N 1
ATOM 935 C CA . TYR A 1 126 ? 21.119 -1.166 -4.839 1.00 87.06 126 TYR A CA 1
ATOM 936 C C . TYR A 1 126 ? 22.002 -0.255 -5.704 1.00 87.06 126 TYR A C 1
ATOM 938 O O . TYR A 1 126 ? 23.209 -0.461 -5.777 1.00 87.06 126 TYR A O 1
ATOM 946 N N . PHE A 1 127 ? 21.443 0.812 -6.284 1.00 88.38 127 PHE A N 1
ATOM 947 C CA . PHE A 1 127 ? 22.222 1.752 -7.100 1.00 88.38 127 PHE A CA 1
ATOM 948 C C . PHE A 1 127 ? 23.340 2.437 -6.316 1.00 88.38 127 PHE A C 1
ATOM 950 O O . PHE A 1 127 ? 24.433 2.620 -6.847 1.00 88.38 127 PHE A O 1
ATOM 957 N N . THR A 1 128 ? 23.091 2.772 -5.047 1.00 88.94 128 THR A N 1
ATOM 958 C CA . THR A 1 128 ? 24.117 3.352 -4.171 1.00 88.94 128 THR A CA 1
ATOM 959 C C . THR A 1 128 ? 25.232 2.349 -3.876 1.00 88.94 128 THR A C 1
ATOM 961 O O . THR A 1 128 ? 26.402 2.721 -3.922 1.00 88.94 128 THR A O 1
ATOM 964 N N . ALA A 1 129 ? 24.887 1.093 -3.577 1.00 88.00 129 ALA A N 1
ATOM 965 C CA . ALA A 1 129 ? 25.857 0.045 -3.257 1.00 88.00 129 ALA A CA 1
ATOM 966 C C . ALA A 1 129 ? 26.763 -0.304 -4.448 1.00 88.00 129 ALA A C 1
ATOM 968 O O . ALA A 1 129 ? 27.970 -0.458 -4.274 1.00 88.00 129 ALA A O 1
ATOM 969 N N . GLU A 1 130 ? 26.194 -0.363 -5.650 1.00 87.00 130 GLU A N 1
ATOM 970 C CA . GLU A 1 130 ? 26.907 -0.723 -6.881 1.00 87.00 130 GLU A CA 1
ATOM 971 C C . GLU A 1 130 ? 27.560 0.481 -7.588 1.00 87.00 130 GLU A C 1
ATOM 973 O O . GLU A 1 130 ? 28.209 0.319 -8.620 1.00 87.00 130 GLU A O 1
ATOM 978 N N . GLY A 1 131 ? 27.398 1.702 -7.062 1.00 88.94 131 GLY A N 1
ATOM 979 C CA . GLY A 1 131 ? 27.976 2.914 -7.654 1.00 88.94 131 GLY A CA 1
ATOM 980 C C . GLY A 1 131 ? 27.432 3.228 -9.052 1.00 88.94 131 GLY A C 1
ATOM 981 O O . GLY A 1 131 ? 28.172 3.698 -9.914 1.00 88.94 131 GLY A O 1
ATOM 982 N N . ILE A 1 132 ? 26.153 2.934 -9.289 1.00 88.94 132 ILE A N 1
ATOM 983 C CA . ILE A 1 132 ? 25.512 3.087 -10.597 1.00 88.94 132 ILE A CA 1
ATOM 984 C C . ILE A 1 132 ? 25.057 4.534 -10.795 1.00 88.94 132 ILE A C 1
ATOM 986 O O . ILE A 1 132 ? 24.216 5.047 -10.054 1.00 88.94 132 ILE A O 1
ATOM 990 N N . ASP A 1 133 ? 25.552 5.166 -11.859 1.00 90.31 133 ASP A N 1
ATOM 991 C CA . ASP A 1 133 ? 25.088 6.484 -12.286 1.00 90.31 133 ASP A CA 1
ATOM 992 C C . ASP A 1 133 ? 23.675 6.406 -12.873 1.00 90.31 133 ASP A C 1
ATOM 994 O O . ASP A 1 133 ? 23.400 5.636 -13.801 1.00 90.31 133 ASP A O 1
ATOM 998 N N . CYS A 1 134 ? 22.776 7.251 -12.361 1.00 91.88 134 CYS A N 1
ATOM 999 C CA . CYS A 1 134 ? 21.380 7.276 -12.779 1.00 91.88 134 CYS A CA 1
ATOM 1000 C C . CYS A 1 134 ? 20.899 8.663 -13.230 1.00 91.88 134 CYS A C 1
ATOM 1002 O O . CYS A 1 134 ? 21.214 9.701 -12.647 1.00 91.88 134 CYS A O 1
ATOM 1004 N N . GLU A 1 135 ? 20.077 8.666 -14.277 1.00 93.75 135 GLU A N 1
ATOM 1005 C CA . GLU A 1 135 ? 19.296 9.809 -14.741 1.00 93.75 135 GLU A CA 1
ATOM 1006 C C . GLU A 1 135 ? 17.863 9.654 -14.215 1.00 93.75 135 GLU A C 1
ATOM 1008 O O . GLU A 1 135 ? 17.081 8.846 -14.725 1.00 93.75 135 GLU A O 1
ATOM 1013 N N . LEU A 1 136 ? 17.519 10.430 -13.183 1.00 94.62 136 LEU A N 1
ATOM 1014 C CA . LEU A 1 136 ? 16.166 10.457 -12.629 1.00 94.62 136 LEU A CA 1
ATOM 1015 C C . LEU A 1 136 ? 15.225 11.243 -13.535 1.00 94.62 136 LEU A C 1
ATOM 1017 O O . LEU A 1 136 ? 15.423 12.436 -13.772 1.00 94.62 136 LEU A O 1
ATOM 1021 N N . VAL A 1 137 ? 14.150 10.597 -13.969 1.00 94.56 137 VAL A N 1
ATOM 1022 C CA . VAL A 1 137 ? 13.125 11.210 -14.821 1.00 94.56 137 VAL A CA 1
ATOM 1023 C C . VAL A 1 137 ? 11.747 11.178 -14.166 1.00 94.56 137 VAL A C 1
ATOM 1025 O O . VAL A 1 137 ? 11.544 10.586 -13.109 1.00 94.56 137 VAL A O 1
ATOM 1028 N N . SER A 1 138 ? 10.795 11.897 -14.758 1.00 91.50 138 SER A N 1
ATOM 1029 C CA . SER A 1 138 ? 9.427 11.996 -14.243 1.00 91.50 138 SER A CA 1
ATOM 1030 C C . SER A 1 138 ? 8.705 10.644 -14.276 1.00 91.50 138 SER A C 1
ATOM 1032 O O . SER A 1 138 ? 8.794 9.932 -15.275 1.00 91.50 138 SER A O 1
ATOM 1034 N N . ASP A 1 139 ? 7.935 10.325 -13.228 1.00 89.38 139 ASP A N 1
ATOM 1035 C CA . ASP A 1 139 ? 7.114 9.103 -13.186 1.00 89.38 139 ASP A CA 1
ATOM 1036 C C . ASP A 1 139 ? 5.988 9.115 -14.233 1.00 89.38 139 ASP A C 1
ATOM 1038 O O . ASP A 1 139 ? 5.515 8.065 -14.649 1.00 89.38 139 ASP A O 1
ATOM 1042 N N . TYR A 1 140 ? 5.612 10.304 -14.715 1.00 87.38 140 TYR A N 1
ATOM 1043 C CA . TYR A 1 140 ? 4.574 10.488 -15.732 1.00 87.38 140 TYR A CA 1
ATOM 1044 C C . TYR A 1 140 ? 5.024 10.145 -17.161 1.00 87.38 140 TYR A C 1
ATOM 1046 O O . TYR A 1 140 ? 4.199 10.190 -18.070 1.00 87.38 140 TYR A O 1
ATOM 1054 N N . LEU A 1 141 ? 6.309 9.839 -17.388 1.00 90.56 141 LEU A N 1
ATOM 1055 C CA . LEU A 1 141 ? 6.776 9.418 -18.710 1.00 90.56 141 LEU A CA 1
ATOM 1056 C C . LEU A 1 141 ? 6.316 7.992 -19.010 1.00 90.56 141 LEU A C 1
ATOM 1058 O O . LEU A 1 141 ? 6.581 7.060 -18.246 1.00 90.56 141 LEU A O 1
ATOM 1062 N N . THR A 1 142 ? 5.695 7.801 -20.166 1.00 89.62 142 THR A N 1
ATOM 1063 C CA . THR A 1 142 ? 5.375 6.483 -20.725 1.00 89.62 142 THR A CA 1
ATOM 1064 C C . THR A 1 142 ? 6.645 5.688 -21.034 1.00 89.62 142 THR A C 1
ATOM 1066 O O . THR A 1 142 ? 7.723 6.258 -21.207 1.00 89.62 142 THR A O 1
ATOM 1069 N N . ALA A 1 143 ? 6.536 4.362 -21.153 1.00 90.62 143 ALA A N 1
ATOM 1070 C CA . ALA A 1 143 ? 7.668 3.525 -21.559 1.00 90.62 143 ALA A CA 1
ATOM 1071 C C . ALA A 1 143 ? 8.269 3.985 -22.901 1.00 90.62 143 ALA A C 1
ATOM 1073 O O . ALA A 1 143 ? 9.484 4.067 -23.049 1.00 90.62 143 ALA A O 1
ATOM 1074 N N . THR A 1 144 ? 7.434 4.384 -23.864 1.00 91.88 144 THR A N 1
ATOM 1075 C CA . THR A 1 144 ? 7.898 4.931 -25.146 1.00 91.88 144 THR A CA 1
ATOM 1076 C C . THR A 1 144 ? 8.712 6.215 -24.970 1.00 91.88 144 THR A C 1
ATOM 1078 O O . THR A 1 144 ? 9.755 6.364 -25.602 1.00 91.88 144 THR A O 1
ATOM 1081 N N . GLU A 1 145 ? 8.288 7.126 -24.093 1.00 93.44 145 GLU A N 1
ATOM 1082 C CA . GLU A 1 145 ? 9.029 8.362 -23.802 1.00 93.44 145 GLU A CA 1
ATOM 1083 C C . GLU A 1 145 ? 10.323 8.100 -23.025 1.00 93.44 145 GLU A C 1
ATOM 1085 O O . GLU A 1 145 ? 11.331 8.751 -23.289 1.00 93.44 145 GLU A O 1
ATOM 1090 N N . MET A 1 146 ? 10.337 7.114 -22.122 1.00 92.62 146 MET A N 1
ATOM 1091 C CA . MET A 1 146 ? 11.557 6.666 -21.434 1.00 92.62 146 MET A CA 1
ATOM 1092 C C . MET A 1 146 ? 12.629 6.210 -22.431 1.00 92.62 146 MET A C 1
ATOM 1094 O O . MET A 1 146 ? 13.815 6.502 -22.253 1.00 92.62 146 MET A O 1
ATOM 1098 N N . LEU A 1 147 ? 12.201 5.520 -23.489 1.00 91.94 147 LEU A N 1
ATOM 1099 C CA . LEU A 1 147 ? 13.058 4.971 -24.539 1.00 91.94 147 LEU A CA 1
ATOM 1100 C C . LEU A 1 147 ? 13.431 5.999 -25.613 1.00 91.94 147 LEU A C 1
ATOM 1102 O O . LEU A 1 147 ? 14.410 5.813 -26.341 1.00 91.94 147 LEU A O 1
ATOM 1106 N N . ALA A 1 148 ? 12.683 7.098 -25.717 1.00 91.38 148 ALA A N 1
ATOM 1107 C CA . ALA A 1 148 ? 12.969 8.152 -26.675 1.00 91.38 148 ALA A CA 1
ATOM 1108 C C . ALA A 1 148 ? 14.353 8.761 -26.398 1.00 91.38 148 ALA A C 1
ATOM 1110 O O . ALA A 1 148 ? 14.655 9.248 -25.303 1.00 91.38 148 ALA A O 1
ATOM 1111 N N . GLY A 1 149 ? 15.228 8.702 -27.406 1.00 82.56 149 GLY A N 1
ATOM 1112 C CA . GLY A 1 149 ? 16.596 9.206 -27.290 1.00 82.56 149 GLY A CA 1
ATOM 1113 C C . GLY A 1 149 ? 17.430 8.494 -26.220 1.00 82.56 149 GLY A C 1
ATOM 1114 O O . GLY A 1 149 ? 18.350 9.107 -25.682 1.00 82.56 149 GLY A O 1
ATOM 1115 N N . LEU A 1 150 ? 17.107 7.237 -25.886 1.00 85.50 150 LEU A N 1
ATOM 1116 C CA . LEU A 1 150 ? 17.898 6.435 -24.948 1.00 85.50 150 LEU A CA 1
ATOM 1117 C C . LEU A 1 150 ? 19.350 6.280 -25.436 1.00 85.50 150 LEU A C 1
ATOM 1119 O O . LEU A 1 150 ? 20.281 6.333 -24.635 1.00 85.50 150 LEU A O 1
ATOM 1123 N N . GLY A 1 151 ? 19.549 6.173 -26.756 1.00 85.56 151 GLY A N 1
ATOM 1124 C CA . GLY A 1 151 ? 20.869 5.979 -27.352 1.00 85.56 151 GLY A CA 1
ATOM 1125 C C . GLY A 1 151 ? 21.477 4.667 -26.867 1.00 85.56 151 GLY A C 1
ATOM 1126 O O . GLY A 1 151 ? 20.842 3.628 -26.982 1.00 85.56 151 GLY A O 1
ATOM 1127 N N . GLU A 1 152 ? 22.674 4.743 -26.292 1.00 85.12 152 GLU A N 1
ATOM 1128 C CA . GLU A 1 152 ? 23.421 3.600 -25.742 1.00 85.12 152 GLU A CA 1
ATOM 1129 C C . GLU A 1 152 ? 23.174 3.404 -24.230 1.00 85.12 152 GLU A C 1
ATOM 1131 O O . GLU A 1 152 ? 23.851 2.614 -23.579 1.00 85.12 152 GLU A O 1
ATOM 1136 N N . ARG A 1 153 ? 22.249 4.169 -23.631 1.00 89.06 153 ARG A N 1
ATOM 1137 C CA . ARG A 1 153 ? 21.994 4.145 -22.182 1.00 89.06 153 ARG A CA 1
ATOM 1138 C C . ARG A 1 153 ? 21.141 2.951 -21.771 1.00 89.06 153 ARG A C 1
ATOM 1140 O O . ARG A 1 153 ? 20.343 2.427 -22.543 1.00 89.06 153 ARG A O 1
ATOM 1147 N N . SER A 1 154 ? 21.257 2.594 -20.500 1.00 93.12 154 SER A N 1
ATOM 1148 C CA . SER A 1 154 ? 20.386 1.626 -19.841 1.00 93.12 154 SER A CA 1
ATOM 1149 C C . SER A 1 154 ? 19.072 2.268 -19.394 1.00 93.12 154 SER A C 1
ATOM 1151 O O . SER A 1 154 ? 19.001 3.480 -19.175 1.00 93.12 154 SER A O 1
ATOM 1153 N N . VAL A 1 155 ? 18.040 1.459 -19.167 1.00 94.19 155 VAL A N 1
ATOM 1154 C CA . VAL A 1 155 ? 16.749 1.913 -18.633 1.00 94.19 155 VAL A CA 1
ATOM 1155 C C . VAL A 1 155 ? 16.172 0.905 -17.643 1.00 94.19 155 VAL A C 1
ATOM 1157 O O . VAL A 1 155 ? 16.341 -0.299 -17.818 1.00 94.19 155 VAL A O 1
ATOM 1160 N N . VAL A 1 156 ? 15.455 1.380 -16.624 1.00 93.62 156 VAL A N 1
ATOM 1161 C CA . VAL A 1 156 ? 14.598 0.527 -15.784 1.00 93.62 156 VAL A CA 1
ATOM 1162 C C . VAL A 1 156 ? 13.132 0.769 -16.114 1.00 93.62 156 VAL A C 1
ATOM 1164 O O . VAL A 1 156 ? 12.674 1.914 -16.110 1.00 93.62 156 VAL A O 1
ATOM 1167 N N . LEU A 1 157 ? 12.404 -0.317 -16.367 1.00 93.75 157 LEU A N 1
ATOM 1168 C CA . LEU A 1 157 ? 10.978 -0.330 -16.705 1.00 93.75 157 LEU A CA 1
ATOM 1169 C C . LEU A 1 157 ? 10.221 -1.332 -15.821 1.00 93.75 157 LEU A C 1
ATOM 1171 O O . LEU A 1 157 ? 10.840 -2.199 -15.199 1.00 93.75 157 LEU A O 1
ATOM 1175 N N . ASP A 1 158 ? 8.889 -1.229 -15.779 1.00 92.81 158 ASP A N 1
ATOM 1176 C CA . ASP A 1 158 ? 8.056 -2.338 -15.294 1.00 92.81 158 ASP A CA 1
ATOM 1177 C C . ASP A 1 158 ? 8.186 -3.545 -16.239 1.00 92.81 158 ASP A C 1
ATOM 1179 O O . ASP A 1 158 ? 8.349 -3.385 -17.450 1.00 92.81 158 ASP A O 1
ATOM 1183 N N . ALA A 1 159 ? 8.099 -4.758 -15.694 1.00 91.12 159 ALA A N 1
ATOM 1184 C CA . ALA A 1 159 ? 8.239 -6.005 -16.439 1.00 91.12 159 ALA A CA 1
ATOM 1185 C C . ALA A 1 159 ? 7.256 -6.135 -17.615 1.00 91.12 159 ALA A C 1
ATOM 1187 O O . ALA A 1 159 ? 7.631 -6.715 -18.638 1.00 91.12 159 ALA A O 1
ATOM 1188 N N . ASP A 1 160 ? 6.056 -5.558 -17.497 1.00 91.00 160 ASP A N 1
ATOM 1189 C CA . ASP A 1 160 ? 5.027 -5.564 -18.544 1.00 91.00 160 ASP A CA 1
ATOM 1190 C C . ASP A 1 160 ? 5.182 -4.399 -19.542 1.00 91.00 160 ASP A C 1
ATOM 1192 O O . ASP A 1 160 ? 4.458 -4.323 -20.534 1.00 91.00 160 ASP A O 1
ATOM 1196 N N . GLU A 1 161 ? 6.126 -3.482 -19.307 1.00 92.56 161 GLU A N 1
ATOM 1197 C CA . GLU A 1 161 ? 6.430 -2.351 -20.192 1.00 92.56 161 GLU A CA 1
ATOM 1198 C C . GLU A 1 161 ? 7.637 -2.600 -21.108 1.00 92.56 161 GLU A C 1
ATOM 1200 O O . GLU A 1 161 ? 7.917 -1.765 -21.967 1.00 92.56 161 GLU A O 1
ATOM 1205 N N . VAL A 1 162 ? 8.370 -3.707 -20.939 1.00 91.12 162 VAL A N 1
ATOM 1206 C CA . VAL A 1 162 ? 9.597 -3.992 -21.703 1.00 91.12 162 VAL A CA 1
ATOM 1207 C C . VAL A 1 162 ? 9.254 -4.347 -23.160 1.00 91.12 162 VAL A C 1
ATOM 1209 O O . VAL A 1 162 ? 8.700 -5.422 -23.406 1.00 91.12 162 VAL A O 1
ATOM 1212 N N . PRO A 1 163 ? 9.588 -3.502 -24.155 1.00 90.19 163 PRO A N 1
ATOM 1213 C CA . PRO A 1 163 ? 9.340 -3.825 -25.556 1.00 90.19 163 PRO A CA 1
ATOM 1214 C C . PRO A 1 163 ? 10.360 -4.830 -26.109 1.00 90.19 163 PRO A C 1
ATOM 1216 O O . PRO A 1 163 ? 11.418 -5.078 -25.527 1.00 90.19 163 PRO A O 1
ATOM 1219 N N . ALA A 1 164 ? 10.067 -5.355 -27.300 1.00 86.00 164 ALA A N 1
ATOM 1220 C CA . ALA A 1 164 ? 11.045 -6.095 -28.093 1.00 86.00 164 ALA A CA 1
ATOM 1221 C C . ALA A 1 164 ? 12.252 -5.208 -28.468 1.00 86.00 164 ALA A C 1
ATOM 1223 O O . ALA A 1 164 ? 12.099 -4.001 -28.665 1.00 86.00 164 ALA A O 1
ATOM 1224 N N . GLY A 1 165 ? 13.439 -5.810 -28.602 1.00 84.88 165 GLY A N 1
ATOM 1225 C CA . GLY A 1 165 ? 14.684 -5.106 -28.945 1.00 84.88 165 GLY A CA 1
ATOM 1226 C C . GLY A 1 165 ? 15.494 -4.600 -27.745 1.00 84.88 165 GLY A C 1
ATOM 1227 O O . GLY A 1 165 ? 16.510 -3.928 -27.927 1.00 84.88 165 GLY A O 1
ATOM 1228 N N . LEU A 1 166 ? 15.055 -4.911 -26.521 1.00 91.00 166 LEU A N 1
ATOM 1229 C CA . LEU A 1 166 ? 15.822 -4.689 -25.300 1.00 91.00 166 LEU A CA 1
ATOM 1230 C C . LEU A 1 166 ? 16.299 -6.013 -24.708 1.00 91.00 166 LEU A C 1
ATOM 1232 O O . LEU A 1 166 ? 15.548 -6.985 -24.615 1.00 91.00 166 LEU A O 1
ATOM 1236 N N . THR A 1 167 ? 17.543 -6.026 -24.245 1.00 89.25 167 THR A N 1
ATOM 1237 C CA . THR A 1 167 ? 18.121 -7.146 -23.505 1.00 89.25 167 THR A CA 1
ATOM 1238 C C . THR A 1 167 ? 18.004 -6.885 -22.009 1.00 89.25 167 THR A C 1
ATOM 1240 O O . THR A 1 167 ? 18.375 -5.816 -21.528 1.00 89.25 167 THR A O 1
ATOM 1243 N N . ARG A 1 168 ? 17.497 -7.866 -21.254 1.00 88.69 168 ARG A N 1
ATOM 1244 C CA . ARG A 1 168 ? 17.447 -7.790 -19.788 1.00 88.69 168 ARG A CA 1
ATOM 1245 C C . ARG A 1 168 ? 18.851 -7.950 -19.213 1.00 88.69 168 ARG A C 1
ATOM 1247 O O . ARG A 1 168 ? 19.523 -8.947 -19.481 1.00 88.69 168 ARG A O 1
ATOM 1254 N N . THR A 1 169 ? 19.272 -6.998 -18.397 1.00 82.56 169 THR A N 1
ATOM 1255 C CA . THR A 1 169 ? 20.554 -7.036 -17.691 1.00 82.56 169 THR A CA 1
ATOM 1256 C C . THR A 1 169 ? 20.392 -7.791 -16.370 1.00 82.56 169 THR A C 1
ATOM 1258 O O . THR A 1 169 ? 19.364 -7.692 -15.699 1.00 82.56 169 THR A O 1
ATOM 1261 N N . ARG A 1 170 ? 21.408 -8.572 -15.985 1.00 67.62 170 ARG A N 1
ATOM 1262 C CA . ARG A 1 170 ? 21.482 -9.185 -14.648 1.00 67.62 170 ARG A CA 1
ATOM 1263 C C . ARG A 1 170 ? 21.749 -8.109 -13.584 1.00 67.62 170 ARG A C 1
ATOM 1265 O O . ARG A 1 170 ? 22.370 -7.101 -13.899 1.00 67.62 170 ARG A O 1
ATOM 1272 N N . GLY A 1 171 ? 21.306 -8.337 -12.345 1.00 62.91 171 GLY A N 1
ATOM 1273 C CA . GLY A 1 171 ? 21.681 -7.519 -11.180 1.00 62.91 171 GLY A CA 1
ATOM 1274 C C . GLY A 1 171 ? 20.514 -6.908 -10.397 1.00 62.91 171 GLY A C 1
ATOM 1275 O O . GLY A 1 171 ? 20.516 -6.958 -9.175 1.00 62.91 171 GLY A O 1
ATOM 1276 N N . VAL A 1 172 ? 19.460 -6.415 -11.060 1.00 65.25 172 VAL A N 1
ATOM 1277 C CA . VAL A 1 172 ? 18.303 -5.808 -10.351 1.00 65.25 172 VAL A CA 1
ATOM 1278 C C . VAL A 1 172 ? 17.417 -6.836 -9.645 1.00 65.25 172 VAL A C 1
ATOM 1280 O O . VAL A 1 172 ? 16.724 -6.509 -8.686 1.00 65.25 172 VAL A O 1
ATOM 1283 N N . GLY A 1 173 ? 17.448 -8.086 -10.110 1.00 61.00 173 GLY A N 1
ATOM 1284 C CA . GLY A 1 173 ? 16.675 -9.187 -9.536 1.00 61.00 173 GLY A CA 1
ATOM 1285 C C . GLY A 1 173 ? 17.289 -9.798 -8.275 1.00 61.00 173 GLY A C 1
ATOM 1286 O O . GLY A 1 173 ? 16.579 -10.431 -7.505 1.00 61.00 173 GLY A O 1
ATOM 1287 N N . ASP A 1 174 ? 18.586 -9.595 -8.032 1.00 62.62 174 ASP A N 1
ATOM 1288 C CA . ASP A 1 174 ? 19.315 -10.335 -6.989 1.00 62.62 174 ASP A CA 1
ATOM 1289 C C . ASP A 1 174 ? 19.083 -9.757 -5.577 1.00 62.62 174 ASP A C 1
ATOM 1291 O O . ASP A 1 174 ? 19.457 -10.363 -4.575 1.00 62.62 174 ASP A O 1
ATOM 1295 N N . GLN A 1 175 ? 18.452 -8.581 -5.496 1.00 64.62 175 GLN A N 1
ATOM 1296 C CA . GLN A 1 175 ? 17.945 -7.935 -4.276 1.00 64.62 175 GLN A CA 1
ATOM 1297 C C . GLN A 1 175 ? 16.438 -7.637 -4.399 1.00 64.62 175 GLN A C 1
ATOM 1299 O O . GLN A 1 175 ? 15.912 -6.738 -3.745 1.00 64.62 175 GLN A O 1
ATOM 1304 N N . ALA A 1 176 ? 15.744 -8.340 -5.299 1.00 74.00 176 ALA A N 1
ATOM 1305 C CA . ALA A 1 176 ? 14.326 -8.141 -5.543 1.00 74.00 176 ALA A CA 1
ATOM 1306 C C . ALA A 1 176 ? 13.514 -8.514 -4.300 1.00 74.00 176 ALA A C 1
ATOM 1308 O O . ALA A 1 176 ? 13.496 -9.668 -3.875 1.00 74.00 176 ALA A O 1
ATOM 1309 N N . HIS A 1 177 ? 12.796 -7.538 -3.755 1.00 81.62 177 HIS A N 1
ATOM 1310 C CA . HIS A 1 177 ? 11.814 -7.778 -2.708 1.00 81.62 177 HIS A CA 1
ATOM 1311 C C . HIS A 1 177 ? 10.420 -7.632 -3.305 1.00 81.62 177 HIS A C 1
ATOM 1313 O O . HIS A 1 177 ? 10.157 -6.618 -3.950 1.00 81.62 177 HIS A O 1
ATOM 1319 N N . PRO A 1 178 ? 9.515 -8.603 -3.120 1.00 89.19 178 PRO A N 1
ATOM 1320 C CA . PRO A 1 178 ? 8.139 -8.451 -3.565 1.00 89.19 178 PRO A CA 1
ATOM 1321 C C . PRO A 1 178 ? 7.522 -7.135 -3.074 1.00 89.19 178 PRO A C 1
ATOM 1323 O O . PRO A 1 178 ? 7.832 -6.642 -1.986 1.00 89.19 178 PRO A O 1
ATOM 1326 N N . LEU A 1 179 ? 6.657 -6.542 -3.893 1.00 91.62 179 LEU A N 1
ATOM 1327 C CA . LEU A 1 179 ? 5.939 -5.331 -3.513 1.00 91.62 179 LEU A CA 1
ATOM 1328 C C . LEU A 1 179 ? 4.573 -5.716 -2.968 1.00 91.62 179 LEU A C 1
ATOM 1330 O O . LEU A 1 179 ? 3.797 -6.345 -3.684 1.00 91.62 179 LEU A O 1
ATOM 1334 N N . SER A 1 180 ? 4.233 -5.271 -1.761 1.00 94.94 180 SER A N 1
ATOM 1335 C CA . SER A 1 180 ? 2.875 -5.459 -1.252 1.00 94.94 180 SER A CA 1
ATOM 1336 C C . SER A 1 180 ? 2.023 -4.201 -1.390 1.00 94.94 180 SER A C 1
ATOM 1338 O O . SER A 1 180 ? 2.439 -3.068 -1.095 1.00 94.94 180 SER A O 1
ATOM 1340 N N . TYR A 1 181 ? 0.789 -4.425 -1.822 1.00 96.75 181 TYR A N 1
ATOM 1341 C CA . TYR A 1 181 ? -0.249 -3.426 -2.020 1.00 96.75 181 TYR A CA 1
ATOM 1342 C C . TYR A 1 181 ? -1.462 -3.744 -1.156 1.00 96.75 181 TYR A C 1
ATOM 1344 O O . TYR A 1 181 ? -1.778 -4.904 -0.914 1.00 96.75 181 TYR A O 1
ATOM 1352 N N . GLY A 1 182 ? -2.152 -2.696 -0.719 1.00 96.81 182 GLY A N 1
ATOM 1353 C CA . GLY A 1 182 ? -3.418 -2.778 -0.007 1.00 96.81 182 GLY A CA 1
ATOM 1354 C C . GLY A 1 182 ? -4.528 -2.093 -0.792 1.00 96.81 182 GLY A C 1
ATOM 1355 O O . GLY A 1 182 ? -4.348 -0.976 -1.289 1.00 96.81 182 GLY A O 1
ATOM 1356 N N . LEU A 1 183 ? -5.684 -2.749 -0.866 1.00 97.38 183 LEU A N 1
ATOM 1357 C CA . LEU A 1 183 ? -6.935 -2.143 -1.300 1.00 97.38 183 LEU A CA 1
ATOM 1358 C C . LEU A 1 183 ? -7.554 -1.401 -0.116 1.00 97.38 183 LEU A C 1
ATOM 1360 O O . LEU A 1 183 ? -7.871 -2.003 0.906 1.00 97.38 183 LEU A O 1
ATOM 1364 N N . ILE A 1 184 ? -7.745 -0.098 -0.264 1.00 96.50 184 ILE A N 1
ATOM 1365 C CA . ILE A 1 184 ? -8.424 0.765 0.691 1.00 96.50 184 ILE A CA 1
ATOM 1366 C C . ILE A 1 184 ? -9.890 0.882 0.304 1.00 96.50 184 ILE A C 1
ATOM 1368 O O . ILE A 1 184 ? -10.210 1.350 -0.790 1.00 96.50 184 ILE A O 1
ATOM 1372 N N . SER A 1 185 ? -10.782 0.535 1.225 1.00 94.81 185 SER A N 1
ATOM 1373 C CA . SER A 1 185 ? -12.219 0.699 1.026 1.00 94.81 185 SER A CA 1
ATOM 1374 C C . SER A 1 185 ? -12.937 1.075 2.318 1.00 94.81 185 SER A C 1
ATOM 1376 O O . SER A 1 185 ? -12.392 0.999 3.422 1.00 94.81 185 SER A O 1
ATOM 1378 N N . ARG A 1 186 ? -14.191 1.499 2.154 1.00 91.50 186 ARG A N 1
ATOM 1379 C CA . ARG A 1 186 ? -15.184 1.627 3.233 1.00 91.50 186 ARG A CA 1
ATOM 1380 C C . ARG A 1 186 ? -16.010 0.352 3.401 1.00 91.50 186 ARG A C 1
ATOM 1382 O O . ARG A 1 186 ? -16.752 0.230 4.371 1.00 91.50 186 ARG A O 1
ATOM 1389 N N . LEU A 1 187 ? -15.955 -0.545 2.419 1.00 89.44 187 LEU A N 1
ATOM 1390 C CA . LEU A 1 187 ? -16.622 -1.837 2.478 1.00 89.44 187 LEU A CA 1
ATOM 1391 C C . LEU A 1 187 ? -15.774 -2.784 3.328 1.00 89.44 187 LEU A C 1
ATOM 1393 O O . LEU A 1 187 ? -14.561 -2.786 3.154 1.00 89.44 187 LEU A O 1
ATOM 1397 N N . PRO A 1 188 ? -16.366 -3.574 4.234 1.00 89.12 188 PRO A N 1
ATOM 1398 C CA . PRO A 1 188 ? -15.598 -4.525 5.027 1.00 89.12 188 PRO A CA 1
ATOM 1399 C C . PRO A 1 188 ? -14.993 -5.620 4.138 1.00 89.12 188 PRO A C 1
ATOM 1401 O O . PRO A 1 188 ? -15.542 -5.950 3.082 1.00 89.12 188 PRO A O 1
ATOM 1404 N N . ALA A 1 189 ? -13.888 -6.211 4.594 1.00 89.50 189 ALA A N 1
ATOM 1405 C CA . ALA A 1 189 ? -13.404 -7.470 4.042 1.00 89.50 189 ALA A CA 1
ATOM 1406 C C . ALA A 1 189 ? -14.424 -8.592 4.277 1.00 89.50 189 ALA A C 1
ATOM 1408 O O . ALA A 1 189 ? -15.198 -8.546 5.234 1.00 89.50 189 ALA A O 1
ATOM 1409 N N . ALA A 1 190 ? -14.423 -9.595 3.399 1.00 84.06 190 ALA A N 1
ATOM 1410 C CA . ALA A 1 190 ? -15.358 -10.711 3.498 1.00 84.06 190 ALA A CA 1
ATOM 1411 C C . ALA A 1 190 ? -15.016 -11.649 4.669 1.00 84.06 190 ALA A C 1
ATOM 1413 O O . ALA A 1 190 ? -15.880 -11.930 5.493 1.00 84.06 190 ALA A O 1
ATOM 1414 N N . GLU A 1 191 ? -13.762 -12.103 4.745 1.00 89.69 191 GLU A N 1
ATOM 1415 C CA . GLU A 1 191 ? -13.298 -13.114 5.707 1.00 89.69 191 GLU A CA 1
ATOM 1416 C C . GLU A 1 191 ? -11.893 -12.745 6.221 1.00 89.69 191 GLU A C 1
ATOM 1418 O O . GLU A 1 191 ? -10.898 -13.361 5.838 1.00 89.69 191 GLU A O 1
ATOM 1423 N N . PRO A 1 192 ? -11.772 -11.671 7.022 1.00 93.38 192 PRO A N 1
ATOM 1424 C CA . PRO A 1 192 ? -10.475 -11.224 7.507 1.00 93.38 192 PRO A CA 1
ATOM 1425 C C . PRO A 1 192 ? -9.907 -12.192 8.551 1.00 93.38 192 PRO A C 1
ATOM 1427 O O . PRO A 1 192 ? -10.629 -12.625 9.451 1.00 93.38 192 PRO A O 1
ATOM 1430 N N . ASP A 1 193 ? -8.607 -12.468 8.457 1.00 95.56 193 ASP A N 1
ATOM 1431 C CA . ASP A 1 193 ? -7.832 -13.216 9.458 1.00 95.56 193 ASP A CA 1
ATOM 1432 C C . ASP A 1 193 ? -6.708 -12.369 10.083 1.00 9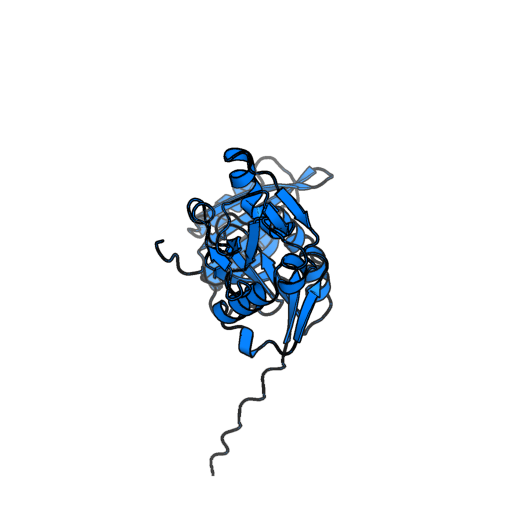5.56 193 ASP A C 1
ATOM 1434 O O . ASP A 1 193 ? -5.940 -12.847 10.923 1.00 95.56 193 ASP A O 1
ATOM 1438 N N . TYR A 1 194 ? -6.615 -11.098 9.685 1.00 96.81 194 TYR A N 1
ATOM 1439 C CA . TYR A 1 194 ? -5.590 -10.170 10.126 1.00 96.81 194 TYR A CA 1
ATOM 1440 C C . TYR A 1 194 ? -6.144 -8.764 10.310 1.00 96.81 194 TYR A C 1
ATOM 1442 O O . TYR A 1 194 ? -6.993 -8.291 9.546 1.00 96.81 194 TYR A O 1
ATOM 1450 N N . CYS A 1 195 ? -5.661 -8.078 11.343 1.00 97.19 195 CYS A N 1
ATOM 1451 C CA . CYS A 1 195 ? -6.163 -6.773 11.740 1.00 97.19 195 CYS A CA 1
ATOM 1452 C C . CYS A 1 195 ? -5.025 -5.802 12.039 1.00 97.19 195 CYS A C 1
ATOM 1454 O O . CYS A 1 195 ? -4.068 -6.144 12.728 1.00 97.19 195 CYS A O 1
ATOM 1456 N N . TRP A 1 196 ? -5.164 -4.563 11.565 1.00 97.81 196 TRP A N 1
ATOM 1457 C CA . TRP A 1 196 ? -4.361 -3.421 11.992 1.00 97.81 196 TRP A CA 1
ATOM 1458 C C . TRP A 1 196 ? -5.233 -2.440 12.759 1.00 97.81 196 TRP A C 1
ATOM 1460 O O . TRP A 1 196 ? -6.263 -1.987 12.248 1.00 97.81 196 TRP A O 1
ATOM 1470 N N . LEU A 1 197 ? -4.779 -2.031 13.939 1.00 96.88 197 LEU A N 1
ATOM 1471 C CA . LEU A 1 197 ? -5.449 -1.039 14.768 1.00 96.88 197 LEU A CA 1
ATOM 1472 C C . LEU A 1 197 ? -4.576 0.197 14.975 1.00 96.88 197 LEU A C 1
ATOM 1474 O O . LEU A 1 197 ? -3.363 0.114 15.172 1.00 96.88 197 LEU A O 1
ATOM 1478 N N . GLY A 1 198 ? -5.230 1.352 14.962 1.00 95.50 198 GLY A N 1
ATOM 1479 C CA . GLY A 1 198 ? -4.754 2.586 15.561 1.00 95.50 198 GLY A CA 1
ATOM 1480 C C . GLY A 1 198 ? -5.434 2.759 16.912 1.00 95.50 198 GLY A C 1
ATOM 1481 O O . GLY A 1 198 ? -6.656 2.643 17.015 1.00 95.50 198 GLY A O 1
ATOM 1482 N N . LEU A 1 199 ? -4.637 3.016 17.937 1.00 92.88 199 LEU A N 1
ATOM 1483 C CA . LEU A 1 199 ? -5.064 3.161 19.319 1.00 92.88 199 LEU A CA 1
ATOM 1484 C C . LEU A 1 199 ? -4.564 4.501 19.852 1.00 92.88 199 LEU A C 1
ATOM 1486 O O . LEU A 1 199 ? -3.370 4.785 19.776 1.00 92.88 199 LEU A O 1
ATOM 1490 N N . GLN A 1 200 ? -5.447 5.295 20.441 1.00 90.56 200 GLN A N 1
ATOM 1491 C CA . GLN A 1 200 ? -5.082 6.508 21.161 1.00 90.56 200 GLN A CA 1
ATOM 1492 C C . GLN A 1 200 ? -5.773 6.508 22.532 1.00 90.56 200 GLN A C 1
ATOM 1494 O O . GLN A 1 200 ? -6.987 6.696 22.599 1.00 90.56 200 GLN A O 1
ATOM 1499 N N . PRO A 1 201 ? -5.032 6.267 23.627 1.00 85.69 201 PRO A N 1
ATOM 1500 C CA . PRO A 1 201 ? -5.590 6.334 24.974 1.00 85.69 201 PRO A CA 1
ATOM 1501 C C . PRO A 1 201 ? -6.061 7.751 25.328 1.00 85.69 201 PRO A C 1
ATOM 1503 O O . PRO A 1 201 ? -5.388 8.725 24.983 1.00 85.69 201 PRO A O 1
ATOM 1506 N N . ASP A 1 202 ? -7.150 7.872 26.092 1.00 78.12 202 ASP A N 1
ATOM 1507 C CA . ASP A 1 202 ? -7.711 9.170 26.514 1.00 78.12 202 ASP A CA 1
ATOM 1508 C C . ASP A 1 202 ? -6.747 10.010 27.373 1.00 78.12 202 ASP A C 1
ATOM 1510 O O . ASP A 1 202 ? -6.853 11.237 27.438 1.00 78.12 202 ASP A O 1
ATOM 1514 N N . ALA A 1 203 ? -5.807 9.364 28.069 1.00 72.06 203 ALA A N 1
ATOM 1515 C CA . ALA A 1 203 ? -4.798 10.041 28.872 1.00 72.06 203 ALA A CA 1
ATOM 1516 C C . ALA A 1 203 ? -3.432 9.367 28.738 1.00 72.06 203 ALA A C 1
ATOM 1518 O O . ALA A 1 203 ? -3.282 8.172 29.002 1.00 72.06 203 ALA A O 1
ATOM 1519 N N . ASP A 1 204 ? -2.412 10.167 28.433 1.00 71.94 204 ASP A N 1
ATOM 1520 C CA . ASP A 1 204 ? -1.031 9.709 28.473 1.00 71.94 204 ASP A CA 1
ATOM 1521 C C . ASP A 1 204 ? -0.545 9.629 29.927 1.00 71.94 204 ASP A C 1
ATOM 1523 O O . ASP A 1 204 ? -0.240 10.632 30.581 1.00 71.94 204 ASP A O 1
ATOM 1527 N N . ARG A 1 205 ? -0.567 8.413 30.476 1.00 74.94 205 ARG A N 1
ATOM 1528 C CA . ARG A 1 205 ? -0.096 8.094 31.826 1.00 74.94 205 ARG A CA 1
ATOM 1529 C C . ARG A 1 205 ? 0.880 6.925 31.747 1.00 74.94 205 ARG A C 1
ATOM 1531 O O . ARG A 1 205 ? 0.666 6.022 30.937 1.00 74.94 205 ARG A O 1
ATOM 1538 N N . PRO A 1 206 ? 1.903 6.870 32.620 1.00 74.00 206 PRO A N 1
ATOM 1539 C CA . PRO A 1 206 ? 2.763 5.697 32.719 1.00 74.00 206 PRO A CA 1
ATOM 1540 C C . PRO A 1 206 ? 1.929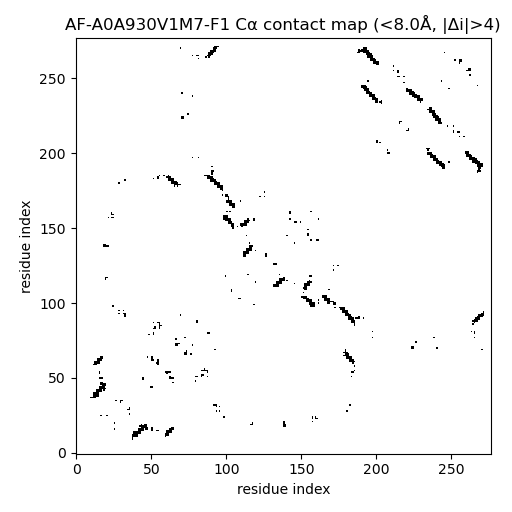 4.416 32.863 1.00 74.00 206 PRO A C 1
ATOM 1542 O O . PRO A 1 206 ? 1.133 4.294 33.793 1.00 74.00 206 PRO A O 1
ATOM 1545 N N . GLY A 1 207 ? 2.100 3.478 31.930 1.00 76.81 207 GLY A N 1
ATOM 1546 C CA . GLY A 1 207 ? 1.384 2.200 31.920 1.00 76.81 207 GLY A CA 1
ATOM 1547 C C . GLY A 1 207 ? 0.064 2.167 31.140 1.00 76.81 207 GLY A C 1
ATOM 1548 O O . GLY A 1 207 ? -0.556 1.109 31.122 1.00 76.81 207 GLY A O 1
ATOM 1549 N N . SER A 1 208 ? -0.346 3.247 30.463 1.00 78.12 208 SER A N 1
ATOM 1550 C CA . SER A 1 208 ? -1.533 3.253 29.584 1.00 78.12 208 SER A CA 1
ATOM 1551 C C . SER A 1 208 ? -1.472 2.148 28.522 1.00 78.12 208 SER A C 1
ATOM 1553 O O . SER A 1 208 ? -2.402 1.363 28.385 1.00 78.12 208 SER A O 1
ATOM 1555 N N . LEU A 1 209 ? -0.322 1.998 27.859 1.00 85.44 209 LEU A N 1
ATOM 1556 C CA . LEU A 1 209 ? -0.088 0.911 26.908 1.00 85.44 209 LEU A CA 1
ATOM 1557 C C . LEU A 1 209 ? -0.171 -0.478 27.565 1.00 85.44 209 LEU A C 1
ATOM 1559 O O . LEU A 1 209 ? -0.714 -1.399 26.967 1.00 85.44 209 LEU A O 1
ATOM 1563 N N . ASN A 1 210 ? 0.341 -0.646 28.790 1.00 86.50 210 ASN A N 1
ATOM 1564 C CA . ASN A 1 210 ? 0.336 -1.951 29.464 1.00 86.50 210 ASN A CA 1
ATOM 1565 C C . ASN A 1 210 ? -1.085 -2.448 29.739 1.00 86.50 210 ASN A C 1
ATOM 1567 O O . ASN A 1 210 ? -1.329 -3.649 29.667 1.00 86.50 210 ASN A O 1
ATOM 1571 N N . ALA A 1 211 ? -2.010 -1.540 30.051 1.00 85.62 211 ALA A N 1
ATOM 1572 C CA . ALA A 1 211 ? -3.404 -1.894 30.271 1.00 85.62 211 ALA A CA 1
ATOM 1573 C C . ALA A 1 211 ? -4.065 -2.381 28.967 1.00 85.62 211 ALA A C 1
ATOM 1575 O O . ALA A 1 211 ? -4.640 -3.472 28.955 1.00 85.62 211 ALA A O 1
ATOM 1576 N N . SER A 1 212 ? -3.832 -1.688 27.848 1.00 89.25 212 SER A N 1
ATOM 1577 C CA . SER A 1 212 ? -4.282 -2.129 26.521 1.00 89.25 212 SER A CA 1
ATOM 1578 C C . SER A 1 212 ? -3.654 -3.464 26.090 1.00 89.25 212 SER A C 1
ATOM 1580 O O . SER A 1 212 ? -4.353 -4.356 25.608 1.00 89.25 212 SER A O 1
ATOM 1582 N N . LEU A 1 213 ? -2.348 -3.654 26.313 1.00 90.94 213 LEU A N 1
ATOM 1583 C CA . LEU A 1 213 ? -1.653 -4.915 26.017 1.00 90.94 213 LEU A CA 1
ATOM 1584 C C . LEU A 1 213 ? -2.164 -6.078 26.875 1.00 90.94 213 LEU A C 1
ATOM 1586 O O . LEU A 1 213 ? -2.273 -7.196 26.381 1.00 90.94 213 LEU A O 1
ATOM 1590 N N . ALA A 1 214 ? -2.537 -5.831 28.133 1.00 90.56 214 ALA A N 1
ATOM 1591 C CA . ALA A 1 214 ? -3.136 -6.857 28.981 1.00 90.56 214 ALA A CA 1
ATOM 1592 C C . ALA A 1 214 ? -4.498 -7.337 28.444 1.00 90.56 214 ALA A C 1
ATOM 1594 O O . ALA A 1 214 ? -4.837 -8.506 28.621 1.00 90.56 214 ALA A O 1
ATOM 1595 N N . ARG A 1 215 ? -5.268 -6.475 27.761 1.00 89.56 215 ARG A N 1
ATOM 1596 C CA . ARG A 1 215 ? -6.525 -6.866 27.092 1.00 89.56 215 ARG A CA 1
ATOM 1597 C C . ARG A 1 215 ? -6.283 -7.747 25.876 1.00 89.56 215 ARG A C 1
ATOM 1599 O O . ARG A 1 215 ? -6.958 -8.760 25.736 1.00 89.56 215 ARG A O 1
ATOM 1606 N N . LEU A 1 216 ? -5.304 -7.386 25.049 1.00 91.56 216 LEU A N 1
ATOM 1607 C CA . LEU A 1 216 ? -4.870 -8.207 23.915 1.00 91.56 216 LEU A CA 1
ATOM 1608 C C . LEU A 1 216 ? -4.409 -9.590 24.398 1.00 91.56 216 LEU A C 1
ATOM 1610 O O . LEU A 1 216 ? -4.904 -10.608 23.923 1.00 91.56 216 LEU A O 1
ATOM 1614 N N . ALA A 1 217 ? -3.568 -9.632 25.434 1.00 92.06 217 ALA A N 1
ATOM 1615 C CA . ALA A 1 217 ? -3.092 -10.884 26.018 1.00 92.06 217 ALA A CA 1
ATOM 1616 C C . ALA A 1 217 ? -4.226 -11.735 26.620 1.00 92.06 217 ALA A C 1
ATOM 1618 O O . ALA A 1 217 ? -4.226 -12.952 26.477 1.00 92.06 217 ALA A O 1
ATOM 1619 N N . ALA A 1 218 ? -5.226 -11.114 27.259 1.00 92.12 218 ALA A N 1
ATOM 1620 C CA . ALA A 1 218 ? -6.399 -11.817 27.793 1.00 92.12 218 ALA A CA 1
ATOM 1621 C C . ALA A 1 218 ? -7.288 -12.452 26.708 1.00 92.12 218 ALA A C 1
ATOM 1623 O O . ALA A 1 218 ? -8.120 -13.302 27.022 1.00 92.12 218 ALA A O 1
ATOM 1624 N N . ARG A 1 219 ? -7.125 -12.028 25.452 1.00 92.81 219 ARG A N 1
ATOM 1625 C CA . ARG A 1 219 ? -7.770 -12.602 24.265 1.00 92.81 219 ARG A CA 1
ATOM 1626 C C . ARG A 1 219 ? -6.855 -13.570 23.512 1.00 92.81 219 ARG A C 1
ATOM 1628 O O . ARG A 1 219 ? -7.233 -13.996 22.431 1.00 92.81 219 ARG A O 1
ATOM 1635 N N . GLU A 1 220 ? -5.683 -13.888 24.069 1.00 93.50 220 GLU A N 1
ATOM 1636 C CA . GLU A 1 220 ? -4.662 -14.738 23.439 1.00 93.50 220 GLU A CA 1
ATOM 1637 C C . GLU A 1 220 ? -4.227 -14.206 22.061 1.00 93.50 220 GLU A C 1
ATOM 1639 O O . GLU A 1 220 ? -3.929 -14.965 21.145 1.00 93.50 220 GLU A O 1
ATOM 1644 N N . VAL A 1 221 ? -4.211 -12.876 21.909 1.00 94.56 221 VAL A N 1
ATOM 1645 C CA . VAL A 1 221 ? -3.792 -12.209 20.675 1.00 94.56 221 VAL A CA 1
ATOM 1646 C C . VAL A 1 221 ? -2.290 -11.957 20.699 1.00 94.56 221 VAL A C 1
ATOM 1648 O O . VAL A 1 221 ? -1.797 -11.179 21.523 1.00 94.56 221 VAL A O 1
ATOM 1651 N N . ASP A 1 222 ? -1.590 -12.555 19.739 1.00 93.88 222 ASP A N 1
ATOM 1652 C CA . ASP A 1 222 ? -0.174 -12.311 19.479 1.00 93.88 222 ASP A CA 1
ATOM 1653 C C . ASP A 1 222 ? 0.006 -11.133 18.512 1.00 93.88 222 ASP A C 1
ATOM 1655 O O . ASP A 1 222 ? -0.637 -11.053 17.464 1.00 93.88 222 ASP A O 1
ATOM 1659 N N . LEU A 1 223 ? 0.876 -10.189 18.884 1.00 96.00 223 LEU A N 1
ATOM 1660 C CA . LEU A 1 223 ? 1.175 -9.015 18.066 1.00 96.00 223 LEU A CA 1
ATOM 1661 C C . LEU A 1 223 ? 2.323 -9.301 17.098 1.00 96.00 223 LEU A C 1
ATOM 1663 O O . LEU A 1 223 ? 3.430 -9.626 17.528 1.00 96.00 223 LEU A O 1
ATOM 1667 N N . ASP A 1 224 ? 2.091 -9.027 15.820 1.00 95.00 224 ASP A N 1
ATOM 1668 C CA . ASP A 1 224 ? 3.119 -9.070 14.776 1.00 95.00 224 ASP A CA 1
ATOM 1669 C C . ASP A 1 224 ? 3.931 -7.769 14.757 1.00 95.00 224 ASP A C 1
ATOM 1671 O O . ASP A 1 224 ? 5.149 -7.770 14.566 1.00 95.00 224 ASP A O 1
ATOM 1675 N N . PHE A 1 225 ? 3.273 -6.634 15.019 1.00 95.75 225 PHE A N 1
ATOM 1676 C CA . PHE A 1 225 ? 3.956 -5.358 15.200 1.00 95.75 225 PHE A CA 1
ATOM 1677 C C . PHE A 1 225 ? 3.298 -4.463 16.242 1.00 95.75 225 PHE A C 1
ATOM 1679 O O . PHE A 1 225 ? 2.093 -4.509 16.489 1.00 95.75 225 PHE A O 1
ATOM 1686 N N . LEU A 1 226 ? 4.124 -3.575 16.799 1.00 95.75 226 LEU A N 1
ATOM 1687 C CA . LEU A 1 226 ? 3.716 -2.468 17.648 1.00 95.75 226 LEU A CA 1
ATOM 1688 C C . LEU A 1 226 ? 4.613 -1.258 17.369 1.00 95.75 226 LEU A C 1
ATOM 1690 O O . LEU A 1 226 ? 5.829 -1.300 17.563 1.00 95.75 226 LEU A O 1
ATOM 1694 N N . PHE A 1 227 ? 4.010 -0.151 16.950 1.00 94.19 227 PHE A N 1
ATOM 1695 C CA . PHE A 1 227 ? 4.683 1.130 16.793 1.00 94.19 227 PHE A CA 1
ATOM 1696 C C . PHE A 1 227 ? 4.082 2.160 17.726 1.00 94.19 227 PHE A C 1
ATOM 1698 O O . PHE A 1 227 ? 2.871 2.360 17.742 1.00 94.19 227 PHE A O 1
ATOM 1705 N N . SER A 1 228 ? 4.939 2.879 18.441 1.00 91.62 228 SER A N 1
ATOM 1706 C CA . SER A 1 228 ? 4.554 4.133 19.068 1.00 91.62 228 SER A CA 1
ATOM 1707 C C . SER A 1 228 ? 4.729 5.288 18.088 1.00 91.62 228 SER A C 1
ATOM 1709 O O . SER A 1 228 ? 5.652 5.318 17.263 1.00 91.62 228 SER A O 1
ATOM 1711 N N . ASP A 1 229 ? 3.834 6.257 18.191 1.00 89.50 229 ASP A N 1
ATOM 1712 C CA . ASP A 1 229 ? 3.909 7.504 17.464 1.00 89.50 229 ASP A CA 1
ATOM 1713 C C . ASP A 1 229 ? 3.532 8.673 18.373 1.00 89.50 229 ASP A C 1
ATOM 1715 O O . ASP A 1 229 ? 2.511 8.656 19.061 1.00 89.50 229 ASP A O 1
ATOM 1719 N N . SER A 1 230 ? 4.388 9.688 18.396 1.00 83.12 230 SER A N 1
ATOM 1720 C CA . SER A 1 230 ? 4.175 10.881 19.210 1.00 83.12 230 SER A CA 1
ATOM 1721 C C . SER A 1 230 ? 3.350 11.886 18.420 1.00 83.12 230 SER A C 1
ATOM 1723 O O . SER A 1 230 ? 3.782 12.344 17.359 1.00 83.12 230 SER A O 1
ATOM 1725 N N . VAL A 1 231 ? 2.188 12.258 18.947 1.00 78.06 231 VAL A N 1
ATOM 1726 C CA . VAL A 1 231 ? 1.392 13.376 18.434 1.00 78.06 231 VAL A CA 1
ATOM 1727 C C . VAL A 1 231 ? 1.777 14.634 19.224 1.00 78.06 231 VAL A C 1
ATOM 1729 O O . VAL A 1 231 ? 2.186 14.550 20.387 1.00 78.06 231 VAL A O 1
ATOM 1732 N N . ALA A 1 232 ? 1.729 15.809 18.585 1.00 64.94 232 ALA A N 1
ATOM 1733 C CA . ALA A 1 232 ? 1.939 17.076 19.286 1.00 64.94 232 ALA A CA 1
ATOM 1734 C C . ALA A 1 232 ? 0.975 17.160 20.493 1.00 64.94 232 ALA A C 1
ATOM 1736 O O . ALA A 1 232 ? -0.166 16.727 20.381 1.00 64.94 232 ALA A O 1
ATOM 1737 N N . ASP A 1 233 ? 1.456 17.668 21.633 1.00 61.44 233 ASP A N 1
ATOM 1738 C CA . ASP A 1 233 ? 0.737 17.789 22.922 1.00 61.44 233 ASP A CA 1
ATOM 1739 C C . ASP A 1 233 ? 0.668 16.552 23.849 1.00 61.44 233 ASP A C 1
ATOM 1741 O O . ASP A 1 233 ? -0.215 16.454 24.697 1.00 61.44 233 ASP A O 1
ATOM 1745 N N . ARG A 1 234 ? 1.673 15.661 23.802 1.00 55.53 234 ARG A N 1
ATOM 1746 C CA . ARG A 1 234 ? 1.848 14.502 24.721 1.00 55.53 234 ARG A CA 1
ATOM 1747 C C . ARG A 1 234 ? 0.792 13.398 24.600 1.00 55.53 234 ARG A C 1
ATOM 1749 O O . ARG A 1 234 ? 0.772 12.501 25.426 1.00 55.53 234 ARG A O 1
ATOM 1756 N N . ALA A 1 235 ? -0.052 13.403 23.576 1.00 73.19 235 ALA A N 1
ATOM 1757 C CA . ALA A 1 235 ? -0.851 12.224 23.264 1.00 73.19 235 ALA A CA 1
ATOM 1758 C C . ALA A 1 235 ? 0.010 11.231 22.465 1.00 73.19 235 ALA A C 1
ATOM 1760 O O . ALA A 1 235 ? 0.487 11.537 21.369 1.00 73.19 235 ALA A O 1
ATOM 1761 N N . HIS A 1 236 ? 0.240 10.041 23.018 1.00 85.88 236 HIS A N 1
ATOM 1762 C CA . HIS A 1 236 ? 0.820 8.933 22.267 1.00 85.88 236 HIS A CA 1
ATOM 1763 C C . HIS A 1 236 ? -0.289 8.169 21.551 1.00 85.88 236 HIS A C 1
ATOM 1765 O O . HIS A 1 236 ? -1.299 7.817 22.157 1.00 85.88 236 HIS A O 1
ATOM 1771 N N . ARG A 1 237 ? -0.073 7.877 20.268 1.00 90.62 237 ARG A N 1
ATOM 1772 C CA . ARG A 1 237 ? -0.859 6.877 19.550 1.00 90.62 237 ARG A CA 1
ATOM 1773 C C . ARG A 1 237 ? -0.005 5.652 19.284 1.00 90.62 237 ARG A C 1
ATOM 1775 O O . ARG A 1 237 ? 1.209 5.746 19.093 1.00 90.62 237 ARG A O 1
ATOM 1782 N N . PHE A 1 238 ? -0.653 4.507 19.264 1.00 94.12 238 PHE A N 1
ATOM 1783 C CA . PHE A 1 238 ? -0.037 3.224 19.005 1.00 94.12 238 PHE A CA 1
ATOM 1784 C C . PHE A 1 238 ? -0.663 2.617 17.761 1.00 94.12 238 PHE A C 1
ATOM 1786 O O . PHE A 1 238 ? -1.864 2.733 17.529 1.00 94.12 238 PHE A O 1
ATOM 1793 N N . PHE A 1 239 ? 0.167 1.972 16.959 1.00 96.25 239 PHE A N 1
ATOM 1794 C CA . PHE A 1 239 ? -0.269 1.158 15.840 1.00 96.25 239 PHE A CA 1
ATOM 1795 C C . PHE A 1 239 ? 0.132 -0.271 16.115 1.00 96.25 239 PHE A C 1
ATOM 1797 O O . PHE A 1 239 ? 1.286 -0.514 16.461 1.00 96.25 239 PHE A O 1
ATOM 1804 N N . LEU A 1 240 ? -0.797 -1.196 15.956 1.00 96.81 240 LEU A N 1
ATOM 1805 C CA . LEU A 1 240 ? -0.555 -2.603 16.223 1.00 96.81 240 LEU A CA 1
ATOM 1806 C C . LEU A 1 240 ? -1.213 -3.469 15.157 1.00 96.81 240 LEU A C 1
ATOM 1808 O O . LEU A 1 240 ? -2.223 -3.065 14.576 1.00 96.81 240 LEU A O 1
ATOM 1812 N N . GLY A 1 241 ? -0.629 -4.633 14.901 1.00 97.12 241 GLY A N 1
ATOM 1813 C CA . GLY A 1 241 ? -1.174 -5.623 13.981 1.00 97.12 241 GLY A CA 1
ATOM 1814 C C . GLY A 1 241 ? -1.088 -7.022 14.557 1.00 97.12 241 GLY A C 1
ATOM 1815 O O . GLY A 1 241 ? -0.158 -7.316 15.307 1.00 97.12 241 GLY A O 1
ATOM 1816 N N . PHE A 1 242 ? -2.088 -7.842 14.254 1.00 96.69 242 PHE A N 1
ATOM 1817 C CA . PHE A 1 242 ? -2.227 -9.188 14.799 1.00 96.69 242 PHE A CA 1
ATOM 1818 C C . PHE A 1 242 ? -3.157 -10.053 13.951 1.00 96.69 242 PHE A C 1
ATOM 1820 O O . PHE A 1 242 ? -4.051 -9.540 13.267 1.00 96.69 242 PHE A O 1
ATOM 1827 N N . ARG A 1 243 ? -2.976 -11.374 14.048 1.00 96.12 243 ARG A N 1
ATOM 1828 C CA . ARG A 1 243 ? -3.895 -12.362 13.470 1.00 96.12 243 ARG A CA 1
ATOM 1829 C C . ARG A 1 243 ? -5.127 -12.513 14.353 1.00 96.12 243 ARG A C 1
ATOM 1831 O O . ARG A 1 243 ? -5.008 -12.707 15.560 1.00 96.12 243 ARG A O 1
ATOM 1838 N N . ALA A 1 244 ? -6.302 -12.397 13.753 1.00 95.19 244 ALA A N 1
ATOM 1839 C CA . ALA A 1 244 ? -7.589 -12.590 14.408 1.00 95.19 244 ALA A CA 1
ATOM 1840 C C . ALA A 1 244 ? -8.695 -12.705 13.361 1.00 95.19 244 ALA A C 1
ATOM 1842 O O . ALA A 1 244 ? -8.705 -11.961 12.379 1.00 95.19 244 ALA A O 1
ATOM 1843 N N . AS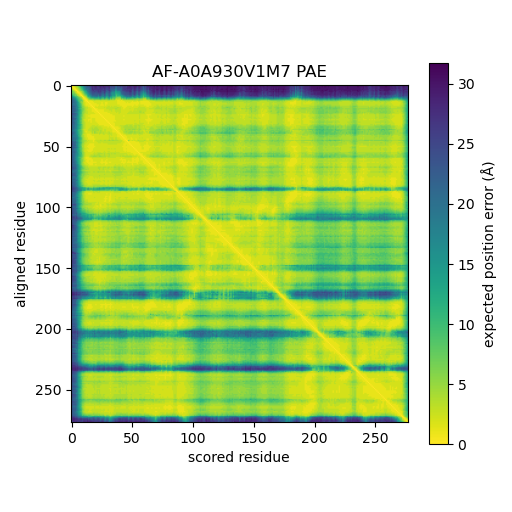P A 1 245 ? -9.668 -13.574 13.627 1.00 94.44 245 ASP A N 1
ATOM 1844 C CA . ASP A 1 245 ? -10.934 -13.548 12.903 1.00 94.44 245 ASP A CA 1
ATOM 1845 C C . ASP A 1 245 ? -11.741 -12.272 13.214 1.00 94.44 245 ASP A C 1
ATOM 1847 O O . ASP A 1 245 ? -11.429 -11.489 14.124 1.00 94.44 245 ASP A O 1
ATOM 1851 N N . ALA A 1 246 ? -12.800 -12.049 12.434 1.00 93.38 246 ALA A N 1
ATOM 1852 C CA . ALA A 1 246 ? -13.645 -10.865 12.553 1.00 93.38 246 ALA A CA 1
ATOM 1853 C C . ALA A 1 246 ? -14.247 -10.689 13.961 1.00 93.38 246 ALA A C 1
ATOM 1855 O O . ALA A 1 246 ? -14.300 -9.565 14.470 1.00 93.38 246 ALA A O 1
ATOM 1856 N N . ASP A 1 247 ? -14.670 -11.782 14.602 1.00 95.06 247 ASP A N 1
ATOM 1857 C CA . ASP A 1 247 ? -15.319 -11.752 15.915 1.00 95.06 247 ASP A CA 1
ATOM 1858 C C . ASP A 1 247 ? -14.320 -11.404 17.025 1.00 95.06 247 ASP A C 1
ATOM 1860 O O . ASP A 1 247 ? -14.594 -10.552 17.879 1.00 95.06 247 ASP A O 1
ATOM 1864 N N . THR A 1 248 ? -13.129 -12.000 16.988 1.00 95.25 248 THR A N 1
ATOM 1865 C CA . THR A 1 248 ? -12.036 -11.729 17.927 1.00 95.25 248 THR A CA 1
ATOM 1866 C C . THR A 1 248 ? -11.539 -10.297 17.775 1.00 95.25 248 THR A C 1
ATOM 1868 O O . THR A 1 248 ? -11.413 -9.583 18.773 1.00 95.25 248 THR A O 1
ATOM 1871 N N . ALA A 1 249 ? -11.332 -9.825 16.543 1.00 95.06 249 ALA A N 1
ATOM 1872 C CA . ALA A 1 249 ? -10.942 -8.441 16.282 1.00 95.06 249 ALA A CA 1
ATOM 1873 C C . ALA A 1 249 ? -12.005 -7.449 16.788 1.00 95.06 249 ALA A C 1
ATOM 1875 O O . ALA A 1 249 ? -11.671 -6.458 17.446 1.00 95.06 249 ALA A O 1
ATOM 1876 N N . ALA A 1 250 ? -13.291 -7.727 16.552 1.00 95.19 250 ALA A N 1
ATOM 1877 C CA . ALA A 1 250 ? -14.388 -6.905 17.059 1.00 95.19 250 ALA A CA 1
ATOM 1878 C C . ALA A 1 250 ? -14.428 -6.876 18.596 1.00 95.19 250 ALA A C 1
ATOM 1880 O O . ALA A 1 250 ? -14.623 -5.808 19.185 1.00 95.19 250 ALA A O 1
ATOM 1881 N N . ALA A 1 251 ? -14.198 -8.016 19.250 1.00 96.06 251 ALA A N 1
ATOM 1882 C CA . ALA A 1 251 ? -14.134 -8.113 20.704 1.00 96.06 251 ALA A CA 1
ATOM 1883 C C . ALA A 1 251 ? -12.950 -7.323 21.289 1.00 96.06 251 ALA A C 1
ATOM 1885 O O . ALA A 1 251 ? -13.139 -6.574 22.247 1.00 96.06 251 ALA A O 1
ATOM 1886 N N . VAL A 1 252 ? -11.761 -7.411 20.683 1.00 95.75 252 VAL A N 1
ATOM 1887 C CA . VAL A 1 252 ? -10.581 -6.612 21.066 1.00 95.75 252 VAL A CA 1
ATOM 1888 C C . VAL A 1 252 ? -10.874 -5.117 20.951 1.00 95.75 252 VAL A C 1
ATOM 1890 O O . VAL A 1 252 ? -10.610 -4.355 21.881 1.00 95.75 252 VAL A O 1
ATOM 1893 N N . VAL A 1 253 ? -11.466 -4.680 19.835 1.00 95.62 253 VAL A N 1
ATOM 1894 C CA . VAL A 1 253 ? -11.846 -3.274 19.635 1.00 95.62 253 VAL A CA 1
ATOM 1895 C C . VAL A 1 253 ? -12.855 -2.817 20.694 1.00 95.62 253 VAL A C 1
ATOM 1897 O O . VAL A 1 253 ? -12.745 -1.698 21.197 1.00 95.62 253 VAL A O 1
ATOM 1900 N N . ALA A 1 254 ? -13.830 -3.659 21.045 1.00 95.94 254 ALA A N 1
ATOM 1901 C CA . ALA A 1 254 ? -14.812 -3.349 22.079 1.00 95.94 254 ALA A CA 1
ATOM 1902 C C . ALA A 1 254 ? -14.166 -3.223 23.470 1.00 95.94 254 ALA A C 1
ATOM 1904 O O . ALA A 1 254 ? -14.446 -2.253 24.176 1.00 95.94 254 ALA A O 1
ATOM 1905 N N . ASP A 1 255 ? -13.269 -4.144 23.833 1.00 94.44 255 ASP A N 1
ATOM 1906 C CA . ASP A 1 255 ? -12.559 -4.137 25.118 1.00 94.44 255 ASP A CA 1
ATOM 1907 C C . ASP A 1 255 ? -11.679 -2.886 25.270 1.00 94.44 255 ASP A C 1
ATOM 1909 O O . ASP A 1 255 ? -11.723 -2.217 26.303 1.00 94.44 255 ASP A O 1
ATOM 1913 N N . LEU A 1 256 ? -10.932 -2.525 24.222 1.00 93.31 256 LEU A N 1
ATOM 1914 C CA . LEU A 1 256 ? -10.072 -1.336 24.207 1.00 93.31 256 LEU A CA 1
ATOM 1915 C C . LEU A 1 256 ? -10.882 -0.030 24.277 1.00 93.31 256 LEU A C 1
ATOM 1917 O O . LEU A 1 256 ? -10.489 0.916 24.959 1.00 93.31 256 LEU A O 1
ATOM 1921 N N . ARG A 1 257 ? -12.048 0.030 23.622 1.00 93.25 257 ARG A N 1
ATOM 1922 C CA . ARG A 1 257 ? -12.958 1.185 23.735 1.00 93.25 257 ARG A CA 1
ATOM 1923 C C . ARG A 1 257 ? -13.585 1.292 25.121 1.00 93.25 257 ARG A C 1
ATOM 1925 O O . ARG A 1 257 ? -13.710 2.398 25.638 1.00 93.25 257 ARG A O 1
ATOM 1932 N N . ALA A 1 258 ? -13.955 0.169 25.735 1.00 91.69 258 ALA A N 1
ATOM 1933 C CA . ALA A 1 258 ? -14.499 0.144 27.094 1.00 91.69 258 ALA A CA 1
ATOM 1934 C C . ALA A 1 258 ? -13.487 0.635 28.148 1.00 91.69 258 ALA A C 1
ATOM 1936 O O . ALA A 1 258 ? -13.885 1.099 29.215 1.00 91.69 258 ALA A O 1
ATOM 1937 N N . GLU A 1 259 ? -12.191 0.567 27.842 1.00 87.69 259 GLU A N 1
ATOM 1938 C CA . GLU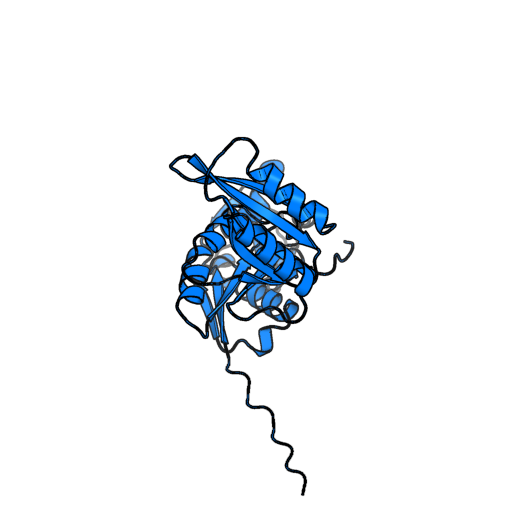 A 1 259 ? -11.104 1.110 28.662 1.00 87.69 259 GLU A CA 1
ATOM 1939 C C . GLU A 1 259 ? -10.945 2.640 28.545 1.00 87.69 259 GLU A C 1
ATOM 1941 O O . GLU A 1 259 ? -10.242 3.244 29.353 1.00 87.69 259 GLU A O 1
ATOM 1946 N N . GLY A 1 260 ? -11.614 3.283 27.582 1.00 87.75 260 GLY A N 1
ATOM 1947 C CA . GLY A 1 260 ? -11.429 4.709 27.294 1.00 87.75 260 GLY A CA 1
ATOM 1948 C C . GLY A 1 260 ? -10.258 4.958 26.347 1.00 87.75 260 GLY A C 1
ATOM 1949 O O . GLY A 1 260 ? -9.431 5.835 26.576 1.00 87.75 260 GLY A O 1
ATOM 1950 N N . SER A 1 261 ? -10.124 4.130 25.312 1.00 89.50 261 SER A N 1
ATOM 1951 C CA . SER A 1 261 ? -9.246 4.442 24.187 1.00 89.50 261 SER A CA 1
ATOM 1952 C C . SER A 1 261 ? -10.060 4.727 22.935 1.00 89.50 261 SER A C 1
ATOM 1954 O O . SER A 1 261 ? -11.023 4.021 22.618 1.00 89.50 261 SER A O 1
ATOM 1956 N N . GLU A 1 262 ? -9.624 5.715 22.164 1.00 91.06 262 GLU A N 1
ATOM 1957 C CA . GLU A 1 262 ? -10.052 5.862 20.784 1.00 91.06 262 GLU A CA 1
ATOM 1958 C C . GLU A 1 262 ? -9.389 4.755 19.954 1.00 91.06 262 GLU A C 1
ATOM 1960 O O . GLU A 1 262 ? -8.164 4.645 19.883 1.00 91.06 262 GLU A O 1
ATOM 1965 N N . VAL A 1 263 ? -10.212 3.900 19.344 1.00 93.62 263 VAL A N 1
ATOM 1966 C CA . VAL A 1 263 ? -9.748 2.756 18.550 1.00 93.62 263 VAL A CA 1
ATOM 1967 C C . VAL A 1 263 ? -10.290 2.861 17.142 1.00 93.62 263 VAL A C 1
ATOM 1969 O O . VAL A 1 263 ? -11.508 2.982 16.935 1.00 93.62 263 VAL A O 1
ATOM 1972 N N . ARG A 1 264 ? -9.392 2.712 16.175 1.00 94.75 264 ARG A N 1
ATOM 1973 C CA . ARG A 1 264 ? -9.706 2.704 14.755 1.00 94.75 264 ARG A CA 1
ATOM 1974 C C . ARG A 1 264 ? -9.134 1.468 14.081 1.00 94.75 264 ARG A C 1
ATOM 1976 O O . ARG A 1 264 ? -7.952 1.174 14.216 1.00 94.75 264 ARG A O 1
ATOM 1983 N N . VAL A 1 265 ? -9.970 0.785 13.304 1.00 96.12 265 VAL A N 1
ATOM 1984 C CA . VAL A 1 265 ? -9.520 -0.287 12.412 1.00 96.12 265 VAL A CA 1
ATOM 1985 C C . VAL A 1 265 ? -8.886 0.360 11.186 1.00 96.12 265 VAL A C 1
ATOM 1987 O O . VAL A 1 265 ? -9.552 1.079 10.444 1.00 96.12 265 VAL A O 1
ATOM 1990 N N . LEU A 1 266 ? -7.585 0.154 11.015 1.00 97.00 266 LEU A N 1
ATOM 1991 C CA . LEU A 1 266 ? -6.802 0.658 9.883 1.00 97.00 266 LEU A CA 1
ATOM 1992 C C . LEU A 1 266 ? -6.697 -0.390 8.776 1.00 97.00 266 LEU A C 1
ATOM 1994 O O . LEU A 1 266 ? -6.523 -0.041 7.611 1.00 97.00 266 LEU A O 1
ATOM 1998 N N . GLY A 1 267 ? -6.834 -1.662 9.136 1.00 96.94 267 GLY A N 1
ATOM 1999 C CA . GLY A 1 267 ? -6.859 -2.784 8.216 1.00 96.94 267 GLY A CA 1
ATOM 2000 C C . GLY A 1 267 ? -7.610 -3.958 8.827 1.00 96.94 267 GLY A C 1
ATOM 2001 O O . GLY A 1 267 ? -7.520 -4.202 10.028 1.00 96.94 267 GLY A O 1
ATOM 2002 N N . SER A 1 268 ? -8.373 -4.657 8.005 1.00 96.69 268 SER A N 1
ATOM 2003 C CA . SER A 1 268 ? -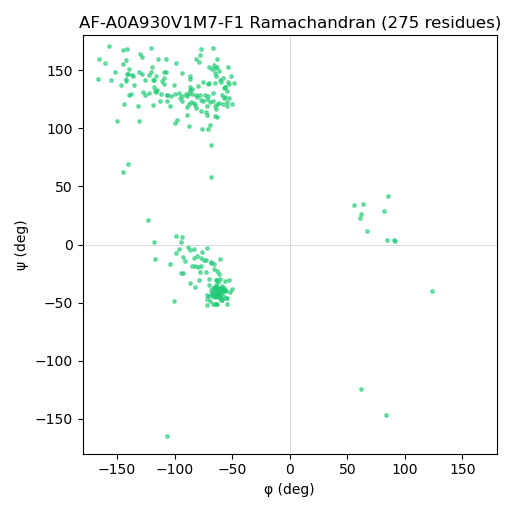8.994 -5.934 8.327 1.00 96.69 268 SER A CA 1
ATOM 2004 C C . SER A 1 268 ? -9.091 -6.701 7.021 1.00 96.69 268 SER A C 1
ATOM 2006 O O . SER A 1 268 ? -9.850 -6.300 6.146 1.00 96.69 268 SER A O 1
ATOM 2008 N N . PHE A 1 269 ? -8.252 -7.712 6.840 1.00 96.38 269 PHE A N 1
ATOM 2009 C CA . PHE A 1 269 ? -8.087 -8.406 5.565 1.00 96.38 269 PHE A CA 1
ATOM 2010 C C . PHE A 1 269 ? -7.530 -9.812 5.787 1.00 96.38 269 PHE A C 1
ATOM 2012 O O . PHE A 1 269 ? -7.159 -10.163 6.905 1.00 96.38 269 PHE A O 1
ATOM 2019 N N . THR A 1 270 ? -7.502 -10.613 4.727 1.00 95.31 270 THR A N 1
ATOM 2020 C CA . THR A 1 270 ? -6.812 -11.904 4.723 1.00 95.31 270 THR A CA 1
ATOM 2021 C C . THR A 1 270 ? -5.346 -11.681 4.381 1.00 95.31 270 THR A C 1
ATOM 2023 O O . THR A 1 270 ? -5.061 -10.986 3.399 1.00 95.31 270 THR A O 1
ATOM 2026 N N . LEU A 1 271 ? -4.422 -12.216 5.177 1.00 91.94 271 LEU A N 1
ATOM 2027 C CA . LEU A 1 271 ? -3.000 -12.146 4.844 1.00 91.94 271 LEU A CA 1
ATOM 2028 C C . LEU A 1 271 ? -2.748 -12.760 3.459 1.00 91.94 271 LEU A C 1
ATOM 2030 O O . LEU A 1 271 ? -3.316 -13.810 3.157 1.00 91.94 271 LEU A O 1
ATOM 2034 N N . PRO A 1 272 ? -1.932 -12.114 2.604 1.00 87.44 272 PRO A N 1
ATOM 2035 C CA . PRO A 1 272 ? -1.516 -12.744 1.362 1.00 87.44 272 PRO A CA 1
ATOM 2036 C C . PRO A 1 272 ? -0.754 -14.026 1.699 1.00 87.44 272 PRO A C 1
ATOM 2038 O O . PRO A 1 272 ? -0.002 -14.048 2.674 1.00 87.44 272 PRO A O 1
ATOM 2041 N N . ASP A 1 273 ? -0.956 -15.079 0.908 1.00 78.25 273 ASP A N 1
ATOM 2042 C CA . ASP A 1 273 ? -0.191 -16.310 1.071 1.00 78.25 273 ASP A CA 1
ATOM 2043 C C . ASP A 1 273 ? 1.308 -15.981 0.986 1.00 78.25 273 ASP A C 1
ATOM 2045 O O . ASP A 1 273 ? 1.765 -15.343 0.032 1.00 78.25 273 ASP A O 1
ATOM 2049 N N . ASP A 1 274 ? 2.071 -16.410 1.992 1.00 61.16 274 ASP A N 1
ATOM 2050 C CA . ASP A 1 274 ? 3.528 -16.414 1.922 1.00 61.16 274 ASP A CA 1
ATOM 2051 C C . ASP A 1 274 ? 3.923 -17.480 0.893 1.00 61.16 274 ASP A C 1
ATOM 2053 O O . ASP A 1 274 ? 4.156 -18.640 1.242 1.00 61.16 274 ASP A O 1
ATOM 2057 N N . GLU A 1 275 ? 3.963 -17.140 -0.398 1.00 43.78 275 GLU A N 1
ATOM 2058 C CA . GLU A 1 275 ? 4.651 -18.013 -1.344 1.00 43.78 275 GLU A CA 1
ATOM 2059 C C . GLU A 1 275 ? 6.136 -18.049 -0.945 1.00 43.78 275 GLU A C 1
ATOM 2061 O O . GLU A 1 275 ? 6.786 -16.997 -0.893 1.00 43.78 275 GLU A O 1
ATOM 2066 N N . PRO A 1 276 ? 6.701 -19.231 -0.635 1.00 35.59 276 PRO A N 1
ATOM 2067 C CA . PRO A 1 276 ? 8.131 -19.346 -0.433 1.00 35.59 276 PRO A CA 1
ATOM 2068 C C . PRO A 1 276 ? 8.813 -19.028 -1.767 1.00 35.59 276 PRO A C 1
ATOM 2070 O O . PRO A 1 276 ? 8.598 -19.727 -2.758 1.00 35.59 276 PRO A O 1
ATOM 2073 N N . VAL A 1 277 ? 9.603 -17.952 -1.768 1.00 36.75 277 VAL A N 1
ATOM 2074 C CA . VAL A 1 277 ? 10.505 -17.565 -2.865 1.00 36.75 277 VAL A CA 1
ATOM 2075 C C . VAL A 1 277 ? 11.468 -18.701 -3.205 1.00 36.75 277 VAL A C 1
ATOM 2077 O O . VAL A 1 277 ? 12.027 -19.304 -2.257 1.00 36.75 277 VAL A O 1
#

Sequence (277 aa):
MTTVTAPAPALARTLAYDAQDPHPLVARVARELGYADRVGTVVGLSSAREVLLTAGTAHDVDGLVRVGDVHQPRRRLLRALMDAPSALSVVAAVTVPWPWVWCTPEGFDAGPVRVRKTAYGDLAGYFTAEGIDCELVSDYLTATEMLAGLGERSVVLDADEVPAGLTRTRGVGDQAHPLSYGLISRLPAAEPDYCWLGLQPDADRPGSLNASLARLAAREVDLDFLFSDSVADRAHRFFLGFRADADTAAAVVADLRAEGSEVRVLGSFTLPDDEPV